Protein AF-A0A5A9Z0D2-F1 (afdb_monomer_lite)

pLDDT: mean 73.32, std 24.29, range [29.0, 98.31]

Sequence (361 aa):
MHLLLIFYPIYCVVGKPLAQAGTTSRRQSNRLCAHAPQPGYSHFLKRRSCAQATQTPRTSQPQCSNTSKPRAYAQRVQTRPVHRFNLIKRRCPHWSAYKGNQKGAGSVEFLVMAIPLIFLALGTFDVARWMAERQVLGLALQEAARAGVVSHANPKAMRIAFEHAARALFVAPDGTASQRRVRQFAQTLSNTARTPPWQIEILSPSAAAYRDFSHAKSPVPMGAWHSATPPSKINNYYLVEQNAHYHRIWGADGRGPESGMNIFEANTLSLRLRYAYAPLAPGVKPLLRTLAESSNPYSQQLFSHGYLPIRRDMAMMMHSHPGLWPLPANGSFIRPSGTEKPLKPDTRRHEPSLKRYTAQH

Radius of gyration: 36.17 Å; chains: 1; bounding box: 112×66×89 Å

Secondary structure (DSSP, 8-state):
-------------PPPPPPP------------------------------------------------PPPP------------------------------SSHHHHHHHHHHHHHHHHHHHHHHHHHHHHHHHHHHHHHHHHHHHHHHTTT-HHHHHHHHHHHHGGGG--SSHHHHHHHHHHHHHHHHHHHSS-SEEEEEEES-HHHHHHHB-TT---PPPTT-S---S-BB--SSHHHHHHHHHHHH-TT---TTT---HHHHTEEEEEEEEEE---STTHHHHHHHT---SSHHHHHHHHHTPEEEEEEEEEE-SS--B-PPPPTTSSEE--SS--PPPPP-GGG------S-----

Foldseek 3Di:
DDDDPDDDDDDDDDDDDDDDDDDDDDDDDDDDDDDDDDDDDYDDDDDDDDDDDDDDDDDDDDDDDDDDDDDDDDDDDDDDDDDDDDDPPDPDPPPPPPPDVPVCVVVVVCCVPVVVVVLVVLVVVLVVLVVVLLVLQQVLQVQLQVQCLAVLNDNVSSVVSSVVSSLVNQDDPDPVSSVVSVVVQQVVCCVQLVAGQKAKEFAAPAPQLQVQAWDQPDCPDDPPPDPDDFNTWGDLPPLVVLQVVLCVVPHDRSAGPRQRDHSFRNQKGKMKMWGWAARPRPPQQVVLLVVLDDPDPNSSSSSVRSTHIDIDIAIGGHPDTRGDDDDDPNNRYDYDPDRPDGPDHPPVPDPPPPPPDPDDD

Structure (mmCIF, N/CA/C/O backbone):
data_AF-A0A5A9Z0D2-F1
#
_entry.id   AF-A0A5A9Z0D2-F1
#
loop_
_atom_site.group_PDB
_atom_site.id
_atom_site.type_symbol
_atom_site.label_atom_id
_atom_site.label_alt_id
_atom_site.label_comp_id
_atom_site.label_asym_id
_atom_site.label_entity_id
_atom_site.label_seq_id
_atom_site.pdbx_PDB_ins_code
_atom_site.Cartn_x
_atom_site.Cartn_y
_atom_site.Cartn_z
_atom_site.occupancy
_atom_site.B_iso_or_equiv
_atom_site.auth_seq_id
_atom_site.auth_comp_id
_atom_site.auth_asym_id
_atom_site.auth_atom_id
_atom_site.pdbx_PDB_model_num
ATOM 1 N N . MET A 1 1 ? -30.260 -10.479 -2.210 1.00 34.31 1 MET A N 1
ATOM 2 C CA . MET A 1 1 ? -30.781 -9.191 -1.699 1.00 34.31 1 MET A CA 1
ATOM 3 C C . MET A 1 1 ? -29.694 -8.135 -1.842 1.00 34.31 1 MET A C 1
ATOM 5 O O . MET A 1 1 ? -28.709 -8.186 -1.120 1.00 34.31 1 MET A O 1
ATOM 9 N N . HIS A 1 2 ? -29.822 -7.242 -2.825 1.00 33.94 2 HIS A N 1
ATOM 10 C CA . HIS A 1 2 ? -28.895 -6.131 -3.045 1.00 33.94 2 HIS A CA 1
ATOM 11 C C . HIS A 1 2 ? -29.384 -4.900 -2.281 1.00 33.94 2 HIS A C 1
ATOM 13 O O . HIS A 1 2 ? -30.417 -4.339 -2.634 1.00 33.94 2 HIS A O 1
ATOM 19 N N . LEU A 1 3 ? -28.644 -4.476 -1.253 1.00 40.28 3 LEU A N 1
ATOM 20 C CA . LEU A 1 3 ? -28.828 -3.162 -0.642 1.00 40.28 3 LEU A CA 1
ATOM 21 C C . LEU A 1 3 ? -27.749 -2.222 -1.193 1.00 40.28 3 LEU A C 1
ATOM 23 O O . LEU A 1 3 ? -26.590 -2.252 -0.782 1.00 40.28 3 LEU A O 1
ATOM 27 N N . LEU A 1 4 ? -28.144 -1.425 -2.182 1.00 39.06 4 LEU A N 1
ATOM 28 C CA . LEU A 1 4 ? -27.369 -0.328 -2.754 1.00 39.06 4 LEU A CA 1
ATOM 29 C C . LEU A 1 4 ? -27.425 0.856 -1.775 1.00 39.06 4 LEU A C 1
ATOM 31 O O . LEU A 1 4 ? -28.373 1.636 -1.783 1.00 39.06 4 LEU A O 1
ATOM 35 N N . LEU A 1 5 ? -26.421 0.988 -0.904 1.00 40.22 5 LEU A N 1
ATOM 36 C CA . LEU A 1 5 ? -26.211 2.211 -0.125 1.00 40.22 5 LEU A CA 1
ATOM 37 C C . LEU A 1 5 ? -25.465 3.230 -0.992 1.00 40.22 5 LEU A C 1
ATOM 39 O O . LEU A 1 5 ? -24.238 3.228 -1.085 1.00 40.22 5 LEU A O 1
ATOM 43 N N . ILE A 1 6 ? -26.239 4.092 -1.648 1.00 41.03 6 ILE A N 1
ATOM 44 C CA . ILE A 1 6 ? -25.753 5.273 -2.360 1.00 41.03 6 ILE A CA 1
ATOM 45 C C . ILE A 1 6 ? -25.425 6.342 -1.309 1.00 41.03 6 ILE A C 1
ATOM 47 O O . ILE A 1 6 ? -26.314 7.013 -0.793 1.00 41.03 6 ILE A O 1
ATOM 51 N N . PHE A 1 7 ? -24.145 6.500 -0.977 1.00 45.09 7 PHE A N 1
ATOM 52 C CA . PHE A 1 7 ? -23.662 7.649 -0.210 1.00 45.09 7 PHE A CA 1
ATOM 53 C C . PHE A 1 7 ? -23.318 8.790 -1.172 1.00 45.09 7 PHE A C 1
ATOM 55 O O . PHE A 1 7 ? -22.319 8.733 -1.889 1.00 45.09 7 PHE A O 1
ATOM 62 N N . TYR A 1 8 ? -24.148 9.833 -1.179 1.00 35.31 8 TYR A N 1
ATOM 63 C CA . TYR A 1 8 ? -23.826 11.112 -1.810 1.00 35.31 8 TYR A CA 1
ATOM 64 C C . TYR A 1 8 ? -22.722 11.834 -1.012 1.00 35.31 8 TYR A C 1
ATOM 66 O O . TYR A 1 8 ? -22.816 11.913 0.215 1.00 35.31 8 TYR A O 1
ATOM 74 N N . PRO A 1 9 ? -21.686 12.393 -1.662 1.00 49.88 9 PRO A N 1
ATOM 75 C CA . PRO A 1 9 ? -20.708 13.231 -0.983 1.00 49.88 9 PRO A CA 1
ATOM 76 C C . PRO A 1 9 ? -21.304 14.613 -0.680 1.00 49.88 9 PRO A C 1
ATOM 78 O O . PRO A 1 9 ? -21.721 15.343 -1.577 1.00 49.88 9 PRO A O 1
ATOM 81 N N . ILE A 1 10 ? -21.307 14.984 0.600 1.00 44.22 10 ILE A N 1
ATOM 82 C CA . ILE A 1 10 ? -21.569 16.351 1.056 1.00 44.22 10 ILE A CA 1
ATOM 83 C C . ILE A 1 10 ? -20.320 17.184 0.735 1.00 44.22 10 ILE A C 1
ATOM 85 O O . ILE A 1 10 ? -19.247 16.951 1.293 1.00 44.22 10 ILE A O 1
ATOM 89 N N . TYR A 1 11 ? -20.447 18.139 -0.187 1.00 41.09 11 TYR A N 1
ATOM 90 C CA . TYR A 1 11 ? -19.400 19.113 -0.488 1.00 41.09 11 TYR A CA 1
ATOM 91 C C . TYR A 1 11 ? -19.372 20.201 0.595 1.00 41.09 11 TYR A C 1
ATOM 93 O O . TYR A 1 11 ? -20.327 20.961 0.744 1.00 41.09 11 TYR A O 1
ATOM 101 N N . CYS A 1 12 ? -18.258 20.314 1.323 1.00 32.00 12 CYS A N 1
ATOM 102 C CA . CYS A 1 12 ? -17.936 21.516 2.092 1.00 32.00 12 CYS A CA 1
ATOM 103 C C . CYS A 1 12 ? -17.496 22.626 1.129 1.00 32.00 12 CYS A C 1
ATOM 105 O O . CYS A 1 12 ? -16.432 22.543 0.514 1.00 32.00 12 CYS A O 1
ATOM 107 N N . VAL A 1 13 ? -18.308 23.676 1.022 1.00 33.69 13 VAL A N 1
ATOM 108 C CA . VAL A 1 13 ? -17.957 24.935 0.357 1.00 33.69 13 VAL A CA 1
ATOM 109 C C . VAL A 1 13 ? -17.015 25.710 1.282 1.00 33.69 13 VAL A C 1
ATOM 111 O O . VAL A 1 13 ? -17.442 26.274 2.286 1.00 33.69 13 VAL A O 1
ATOM 114 N N . VAL A 1 14 ? -15.719 25.707 0.968 1.00 43.41 14 VAL A N 1
ATOM 115 C CA . VAL A 1 14 ? -14.717 26.544 1.646 1.00 43.41 14 VAL A CA 1
ATOM 116 C C . VAL A 1 14 ? -14.711 27.928 0.996 1.00 43.41 14 VAL A C 1
ATOM 118 O O . VAL A 1 14 ? -14.650 28.057 -0.226 1.00 43.41 14 VAL A O 1
ATOM 121 N N . GLY A 1 15 ? -14.831 28.953 1.841 1.00 32.56 15 GLY A N 1
ATOM 122 C CA . GLY A 1 15 ? -14.965 30.358 1.474 1.00 32.56 15 GLY A CA 1
ATOM 123 C C . GLY A 1 15 ? -13.781 30.943 0.698 1.00 32.56 15 GLY A C 1
ATOM 124 O O . GLY A 1 15 ? -12.638 30.503 0.803 1.00 32.56 15 GLY A O 1
ATOM 125 N N . LYS A 1 16 ? -14.112 31.972 -0.087 1.00 40.56 16 LYS A N 1
ATOM 126 C CA . LYS A 1 16 ? -13.223 32.793 -0.920 1.00 40.56 16 LYS A CA 1
ATOM 127 C C . LYS A 1 16 ? -12.096 33.456 -0.103 1.00 40.56 16 LYS A C 1
ATOM 129 O O . LYS A 1 16 ? -12.371 33.931 0.998 1.00 40.56 16 LYS A O 1
ATOM 134 N N . PRO A 1 17 ? -10.879 33.608 -0.656 1.00 39.91 17 PRO A N 1
ATOM 135 C CA . PRO A 1 17 ? -9.867 34.491 -0.089 1.00 39.91 17 PRO A CA 1
ATOM 136 C C . PRO A 1 17 ? -10.121 35.956 -0.483 1.00 39.91 17 PRO A C 1
ATOM 138 O O . PRO A 1 17 ? -10.472 36.264 -1.624 1.00 39.91 17 PRO A O 1
ATOM 141 N N . LEU A 1 18 ? -9.935 36.853 0.487 1.00 36.41 18 LEU A N 1
ATOM 142 C CA . LEU A 1 18 ? -9.905 38.304 0.309 1.00 36.41 18 LEU A CA 1
ATOM 143 C C . LEU A 1 18 ? -8.603 38.739 -0.376 1.00 36.41 18 LEU A C 1
ATOM 145 O O . LEU A 1 18 ? -7.527 38.198 -0.121 1.00 36.41 18 LEU A O 1
ATOM 149 N N . ALA A 1 19 ? -8.752 39.724 -1.256 1.00 33.09 19 ALA A N 1
ATOM 150 C CA . ALA A 1 19 ? -7.727 40.311 -2.101 1.00 33.09 19 ALA A CA 1
ATOM 151 C C . ALA A 1 19 ? -6.621 41.040 -1.315 1.00 33.09 19 ALA A C 1
ATOM 153 O O . ALA A 1 19 ? -6.876 41.693 -0.305 1.00 33.09 19 ALA A O 1
ATOM 154 N N . GLN A 1 20 ? -5.399 40.966 -1.847 1.00 35.28 20 GLN A N 1
ATOM 155 C CA . GLN A 1 20 ? -4.270 41.831 -1.508 1.00 35.28 20 GLN A CA 1
ATOM 156 C C . GLN A 1 20 ? -4.290 43.103 -2.373 1.00 35.28 20 GLN A C 1
ATOM 158 O O . GLN A 1 20 ? -4.437 43.023 -3.590 1.00 35.28 20 GLN A O 1
ATOM 163 N N . ALA A 1 21 ? -4.033 44.250 -1.746 1.00 33.31 21 ALA A N 1
ATOM 164 C CA . ALA A 1 21 ? -3.433 45.451 -2.336 1.00 33.31 21 ALA A CA 1
ATOM 165 C C . ALA A 1 21 ? -2.416 45.951 -1.287 1.00 33.31 21 ALA A C 1
ATOM 167 O O . ALA A 1 21 ? -2.763 46.020 -0.112 1.00 33.31 21 ALA A O 1
ATOM 168 N N . GLY A 1 22 ? -1.109 45.990 -1.581 1.00 32.47 22 GLY A N 1
ATOM 169 C CA . GLY A 1 22 ? -0.391 47.179 -2.076 1.00 32.47 22 GLY A CA 1
ATOM 170 C C . GLY A 1 22 ? -0.190 48.183 -0.928 1.00 32.47 22 GLY A C 1
ATOM 171 O O . GLY A 1 22 ? -1.149 48.533 -0.267 1.00 32.47 22 GLY A O 1
ATOM 172 N N . THR A 1 23 ? 0.970 48.708 -0.549 1.00 35.00 23 THR A N 1
ATOM 173 C CA . THR A 1 23 ? 2.301 48.912 -1.137 1.00 35.00 23 THR A CA 1
ATOM 174 C C . THR A 1 23 ? 3.171 49.483 -0.003 1.00 35.00 23 THR A C 1
ATOM 176 O O . THR A 1 23 ? 2.635 50.244 0.798 1.00 35.00 23 THR A O 1
ATOM 179 N N . THR A 1 24 ? 4.485 49.232 0.055 1.00 36.00 24 THR A N 1
ATOM 180 C CA . THR A 1 24 ? 5.482 50.278 0.399 1.00 36.00 24 THR A CA 1
ATOM 181 C C . THR A 1 24 ? 6.927 49.805 0.211 1.00 36.00 24 THR A C 1
ATOM 183 O O . THR A 1 24 ? 7.419 48.881 0.846 1.00 36.00 24 THR A O 1
ATOM 186 N N . SER A 1 25 ? 7.577 50.515 -0.707 1.00 33.97 25 SER A N 1
ATOM 187 C CA . SER A 1 25 ? 9.003 50.799 -0.876 1.00 33.97 25 SER A CA 1
ATOM 188 C C . SER A 1 25 ? 9.908 50.654 0.361 1.00 33.97 25 SER A C 1
ATOM 190 O O . SER A 1 25 ? 9.689 51.331 1.365 1.00 33.97 25 SER A O 1
ATOM 192 N N . ARG A 1 26 ? 11.044 49.947 0.210 1.00 32.84 26 ARG A N 1
ATOM 193 C CA . ARG A 1 26 ? 12.348 50.505 0.615 1.00 32.84 26 ARG A CA 1
ATOM 194 C C . ARG A 1 26 ? 13.548 49.865 -0.099 1.00 32.84 26 ARG A C 1
ATOM 196 O O . ARG A 1 26 ? 13.639 48.659 -0.276 1.00 32.84 26 ARG A O 1
ATOM 203 N N . ARG A 1 27 ? 14.435 50.776 -0.500 1.00 32.50 27 ARG A N 1
ATOM 204 C CA . ARG A 1 27 ? 15.747 50.690 -1.160 1.00 32.50 27 ARG A CA 1
ATOM 205 C C . ARG A 1 27 ? 16.807 49.828 -0.447 1.00 32.50 27 ARG A C 1
ATOM 207 O O . ARG A 1 27 ? 16.764 49.696 0.768 1.00 32.50 27 ARG A O 1
ATOM 214 N N . GLN A 1 28 ? 17.856 49.536 -1.239 1.00 33.19 28 GLN A N 1
ATOM 215 C CA . GLN A 1 28 ? 19.270 49.257 -0.892 1.00 33.19 28 GLN A CA 1
ATOM 216 C C . GLN A 1 28 ? 19.581 47.815 -0.440 1.00 33.19 28 GLN A C 1
ATOM 218 O O . GLN A 1 28 ? 18.861 47.246 0.356 1.00 33.19 28 GLN A O 1
ATOM 223 N N . SER A 1 29 ? 20.657 47.148 -0.869 1.00 34.53 29 SER A N 1
ATOM 224 C CA . SER A 1 29 ? 21.801 47.530 -1.701 1.00 34.53 29 SER A CA 1
ATOM 225 C C . SER A 1 29 ? 22.451 46.275 -2.305 1.00 34.53 29 SER A C 1
ATOM 227 O O . SER A 1 29 ? 22.376 45.193 -1.726 1.00 34.53 29 SER A O 1
ATOM 229 N N . ASN A 1 30 ? 23.116 46.459 -3.446 1.00 34.22 30 ASN A N 1
ATOM 230 C CA . ASN A 1 30 ? 24.096 45.550 -4.039 1.00 34.22 30 ASN A CA 1
ATOM 231 C C . ASN A 1 30 ? 25.183 45.127 -3.040 1.00 34.22 30 ASN A C 1
ATOM 233 O O . ASN A 1 30 ? 25.793 45.995 -2.419 1.00 34.22 30 ASN A O 1
ATOM 237 N N . ARG A 1 31 ? 25.544 43.838 -3.032 1.00 33.25 31 ARG A N 1
ATOM 238 C CA . ARG A 1 31 ? 26.947 43.398 -2.944 1.00 33.25 31 ARG A CA 1
ATOM 239 C C . ARG A 1 31 ? 27.105 41.980 -3.493 1.00 33.25 31 ARG A C 1
ATOM 241 O O . ARG A 1 31 ? 26.643 41.006 -2.910 1.00 33.25 31 ARG A O 1
ATOM 248 N N . LEU A 1 32 ? 27.772 41.922 -4.642 1.00 35.25 32 LEU A N 1
ATOM 249 C CA . LEU A 1 32 ? 28.497 40.769 -5.162 1.00 35.25 32 LEU A CA 1
ATOM 250 C C . LEU A 1 32 ? 29.620 40.396 -4.186 1.00 35.25 32 LEU A C 1
ATOM 252 O O . LEU A 1 32 ? 30.321 41.296 -3.734 1.00 35.25 32 LEU A O 1
ATOM 256 N N . CYS A 1 33 ? 29.815 39.103 -3.928 1.00 30.73 33 CYS A N 1
ATOM 257 C CA . CYS A 1 33 ? 31.125 38.495 -3.676 1.00 30.73 33 CYS A CA 1
ATOM 258 C C . CYS A 1 33 ? 31.049 36.981 -3.918 1.00 30.73 33 CYS A C 1
ATOM 260 O O . CYS A 1 33 ? 30.042 36.334 -3.638 1.00 30.73 33 CYS A O 1
ATOM 262 N N . ALA A 1 34 ? 32.126 36.462 -4.496 1.00 31.30 34 ALA A N 1
ATOM 263 C CA . ALA A 1 34 ? 32.265 35.148 -5.099 1.00 31.30 34 ALA A CA 1
ATOM 264 C C . ALA A 1 34 ? 32.822 34.064 -4.147 1.00 31.30 34 ALA A C 1
ATOM 266 O O . ALA A 1 34 ? 33.427 34.366 -3.126 1.00 31.30 34 ALA A O 1
ATOM 267 N N . HIS A 1 35 ? 32.615 32.813 -4.573 1.00 32.41 35 HIS A N 1
ATOM 268 C CA . HIS A 1 35 ? 33.421 31.584 -4.443 1.00 32.41 35 HIS A CA 1
ATOM 269 C C . HIS A 1 35 ? 34.156 31.150 -3.141 1.00 32.41 35 HIS A C 1
ATOM 271 O O . HIS A 1 35 ? 35.207 31.679 -2.805 1.00 32.41 35 HIS A O 1
ATOM 277 N N . ALA A 1 36 ? 33.697 29.972 -2.653 1.00 31.97 36 ALA A N 1
ATOM 278 C CA . ALA A 1 36 ? 34.437 28.735 -2.271 1.00 31.97 36 ALA A CA 1
ATOM 279 C C . ALA A 1 36 ? 35.220 28.665 -0.926 1.00 31.97 36 ALA A C 1
ATOM 281 O O . ALA A 1 36 ? 35.597 29.706 -0.404 1.00 31.97 36 ALA A O 1
ATOM 282 N N . PRO A 1 37 ? 35.593 27.465 -0.393 1.00 47.81 37 PRO A N 1
ATOM 283 C CA . PRO A 1 37 ? 35.050 26.094 -0.500 1.00 47.81 37 PRO A CA 1
ATOM 284 C C . PRO A 1 37 ? 34.816 25.396 0.885 1.00 47.81 37 PRO A C 1
ATOM 286 O O . PRO A 1 37 ? 34.841 26.014 1.942 1.00 47.81 37 PRO A O 1
ATOM 289 N N . GLN A 1 38 ? 34.533 24.086 0.834 1.00 34.34 38 GLN A N 1
ATOM 290 C CA . GLN A 1 38 ? 34.137 23.125 1.884 1.00 34.34 38 GLN A CA 1
ATOM 291 C C . GLN A 1 38 ? 35.285 22.594 2.812 1.00 34.34 38 GLN A C 1
ATOM 293 O O . GLN A 1 38 ? 36.427 23.005 2.630 1.00 34.34 38 GLN A O 1
ATOM 298 N N . PRO A 1 39 ? 35.003 21.730 3.832 1.00 51.06 39 PRO A N 1
ATOM 299 C CA . PRO A 1 39 ? 35.537 21.837 5.202 1.00 51.06 39 PRO A CA 1
ATOM 300 C C . PRO A 1 39 ? 36.652 20.840 5.592 1.00 51.06 39 PRO A C 1
ATOM 302 O O . PRO A 1 39 ? 36.841 19.808 4.954 1.00 51.06 39 PRO A O 1
ATOM 305 N N . GLY A 1 40 ? 37.309 21.104 6.733 1.00 29.00 40 GLY A N 1
ATOM 306 C CA . GLY A 1 40 ? 38.293 20.221 7.371 1.00 29.00 40 GLY A CA 1
ATOM 307 C C . GLY A 1 40 ? 38.129 20.101 8.897 1.00 29.00 40 GLY A C 1
ATOM 308 O O . GLY A 1 40 ? 38.258 21.076 9.623 1.00 29.00 40 GLY A O 1
ATOM 309 N N . 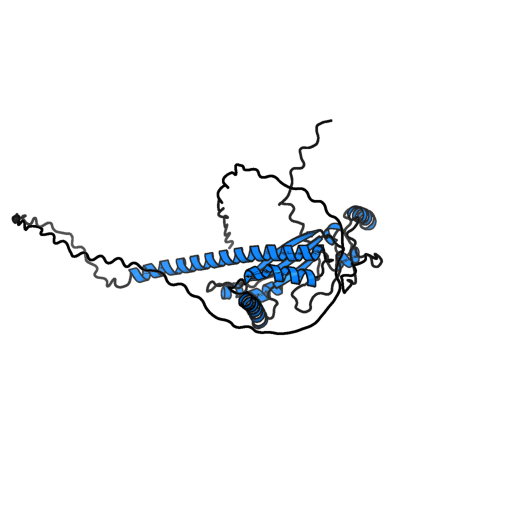TYR A 1 41 ? 37.815 18.878 9.333 1.00 33.53 41 TYR A N 1
ATOM 310 C CA . TYR A 1 41 ? 38.323 18.124 10.492 1.00 33.53 41 TYR A CA 1
ATOM 311 C C . TYR A 1 41 ? 38.583 18.765 11.887 1.00 33.53 41 TYR A C 1
ATOM 313 O O . TYR A 1 41 ? 39.547 19.478 12.125 1.00 33.53 41 TYR A O 1
ATOM 321 N N . SER A 1 42 ? 37.793 18.247 12.845 1.00 33.38 42 SER A N 1
ATOM 322 C CA . SER A 1 42 ? 38.185 17.562 14.101 1.00 33.38 42 SER A CA 1
ATOM 323 C C . SER A 1 42 ? 38.684 18.298 15.367 1.00 33.38 42 SER A C 1
ATOM 325 O O . SER A 1 42 ? 39.799 18.790 15.436 1.00 33.38 42 SER A O 1
ATOM 327 N N . HIS A 1 43 ? 37.904 18.040 16.433 1.00 31.83 43 HIS A N 1
ATOM 328 C CA . HIS A 1 43 ? 38.291 17.506 17.755 1.00 31.83 43 HIS A CA 1
ATOM 329 C C . HIS A 1 43 ? 38.670 18.429 18.944 1.00 31.83 43 HIS A C 1
ATOM 331 O O . HIS A 1 43 ? 39.554 19.268 18.877 1.00 31.83 43 HIS A O 1
ATOM 337 N N . PHE A 1 44 ? 38.056 18.059 20.086 1.00 31.45 44 PHE A N 1
ATOM 338 C CA . PHE A 1 44 ? 38.506 18.110 21.496 1.00 31.45 44 PHE A CA 1
ATOM 339 C C . PHE A 1 44 ? 37.916 19.137 22.500 1.00 31.45 44 PHE A C 1
ATOM 341 O O . PHE A 1 44 ? 38.276 20.303 22.544 1.00 31.45 44 PHE A O 1
ATOM 348 N N . LEU A 1 45 ? 37.052 18.576 23.371 1.00 35.34 45 LEU A N 1
ATOM 349 C CA . LEU A 1 45 ? 36.897 18.715 24.837 1.00 35.34 45 LEU A CA 1
ATOM 350 C C . LEU A 1 45 ? 37.011 20.103 25.510 1.00 35.34 45 LEU A C 1
ATOM 352 O O . LEU A 1 45 ? 38.075 20.699 25.539 1.00 35.34 45 LEU A O 1
ATOM 356 N N . LYS A 1 46 ? 36.028 20.464 26.354 1.00 31.95 46 LYS A N 1
ATOM 357 C CA . LYS A 1 46 ? 35.922 20.105 27.797 1.00 31.95 46 LYS A CA 1
ATOM 358 C C . LYS A 1 46 ? 35.097 21.162 28.562 1.00 31.95 46 LYS A C 1
ATOM 360 O O . LYS A 1 46 ? 35.356 22.351 28.479 1.00 31.95 46 LYS A O 1
ATOM 365 N N . ARG A 1 47 ? 34.131 20.660 29.341 1.00 34.56 47 ARG A N 1
ATOM 366 C CA . ARG A 1 47 ? 33.493 21.190 30.570 1.00 34.56 47 ARG A CA 1
ATOM 367 C C . ARG A 1 47 ? 33.860 22.612 31.044 1.00 34.56 47 ARG A C 1
ATOM 369 O O . ARG A 1 47 ? 35.019 22.851 31.360 1.00 34.56 47 ARG A O 1
ATOM 376 N N . ARG A 1 48 ? 32.832 23.393 31.416 1.00 34.59 48 ARG A N 1
ATOM 377 C CA . ARG A 1 48 ? 32.687 23.991 32.765 1.00 34.59 48 ARG A CA 1
ATOM 378 C C . ARG A 1 48 ? 31.265 24.512 33.013 1.00 34.59 48 ARG A C 1
ATOM 380 O O . ARG A 1 48 ? 30.697 25.211 32.184 1.00 34.59 48 ARG A O 1
ATOM 387 N N . SER A 1 49 ? 30.725 24.137 34.172 1.00 33.88 49 SER A N 1
ATOM 388 C CA . SER A 1 49 ? 29.571 24.752 34.827 1.00 33.88 49 SER A CA 1
ATOM 389 C C . SER A 1 49 ? 29.872 26.199 35.213 1.00 33.88 49 SER A C 1
ATOM 391 O O . SER A 1 49 ? 30.966 26.461 35.703 1.00 33.88 49 SER A O 1
ATOM 393 N N . CYS A 1 50 ? 28.867 27.069 35.133 1.00 32.09 50 CYS A N 1
ATOM 394 C CA . CYS A 1 50 ? 28.702 28.208 36.034 1.00 32.09 50 CYS A CA 1
ATOM 395 C C . CYS A 1 50 ? 27.209 28.363 36.337 1.00 32.09 50 CYS A C 1
ATOM 397 O O . CYS A 1 50 ? 26.399 28.600 35.445 1.00 32.09 50 CYS A O 1
ATOM 399 N N . ALA A 1 51 ? 26.868 28.190 37.609 1.00 34.03 51 ALA A N 1
ATOM 400 C CA . ALA A 1 51 ? 25.672 28.754 38.203 1.00 34.03 51 ALA A CA 1
ATOM 401 C C . ALA A 1 51 ? 25.920 30.245 38.457 1.00 34.03 51 ALA A C 1
ATOM 403 O O . ALA A 1 51 ? 27.017 30.593 38.888 1.00 34.03 51 ALA A O 1
ATOM 404 N N . GLN A 1 52 ? 24.910 31.094 38.277 1.00 35.28 52 GLN A N 1
ATOM 405 C CA . GLN A 1 52 ? 24.724 32.266 39.130 1.00 35.28 52 GLN A CA 1
ATOM 406 C C . GLN A 1 52 ? 23.310 32.830 39.010 1.00 35.28 52 GLN A C 1
ATOM 408 O O . GLN A 1 52 ? 22.627 32.685 38.000 1.00 35.28 52 GLN A O 1
ATOM 413 N N . ALA A 1 53 ? 22.883 33.377 40.138 1.00 32.00 53 ALA A N 1
ATOM 414 C CA . ALA A 1 53 ? 21.527 33.707 40.512 1.00 32.00 53 ALA A CA 1
ATOM 415 C C . ALA A 1 53 ? 21.093 35.114 40.068 1.00 32.00 53 ALA A C 1
ATOM 417 O O . ALA A 1 53 ? 21.906 35.946 39.670 1.00 32.00 53 ALA A O 1
ATOM 418 N N . THR A 1 54 ? 19.817 35.384 40.370 1.00 33.62 54 THR A N 1
ATOM 419 C CA . THR A 1 54 ? 19.214 36.685 40.730 1.00 33.62 54 THR A CA 1
ATOM 420 C C . THR A 1 54 ? 19.007 37.719 39.621 1.00 33.62 54 THR A C 1
ATOM 422 O O . THR A 1 54 ? 19.950 38.344 39.166 1.00 33.62 54 THR A O 1
ATOM 425 N N . GLN A 1 55 ? 17.738 38.031 39.326 1.00 36.41 55 GLN A N 1
ATOM 426 C CA . GLN A 1 55 ? 17.086 39.258 39.822 1.00 36.41 55 GLN A CA 1
ATOM 427 C C . GLN A 1 55 ? 15.594 39.309 39.440 1.00 36.41 55 GLN A C 1
ATOM 429 O O . GLN A 1 55 ? 15.191 39.021 38.317 1.00 36.41 55 GLN A O 1
ATOM 434 N N . THR A 1 56 ? 14.782 39.660 40.433 1.00 38.84 56 THR A N 1
ATOM 435 C CA . THR A 1 56 ? 13.366 40.046 40.373 1.00 38.84 56 THR A CA 1
ATOM 436 C C . THR A 1 56 ? 13.185 41.439 39.757 1.00 38.84 56 THR A C 1
ATOM 438 O O . THR A 1 56 ? 14.114 42.244 39.767 1.00 38.84 56 THR A O 1
ATOM 441 N N . PRO A 1 57 ? 11.954 41.780 39.335 1.00 47.72 57 PRO A N 1
ATOM 442 C CA . PRO A 1 57 ? 11.340 42.958 39.949 1.00 47.72 57 PRO A CA 1
ATOM 443 C C . PRO A 1 57 ? 9.862 42.781 40.345 1.00 47.72 57 PRO A C 1
ATOM 445 O O . PRO A 1 57 ? 9.057 42.156 39.659 1.00 47.72 57 PRO A O 1
ATOM 448 N N . ARG A 1 58 ? 9.544 43.392 41.495 1.00 33.44 58 ARG A N 1
ATOM 449 C CA . ARG A 1 58 ? 8.215 43.750 42.017 1.00 33.44 58 ARG A CA 1
ATOM 450 C C . ARG A 1 58 ? 7.648 44.946 41.254 1.00 33.44 58 ARG A C 1
ATOM 452 O O . ARG A 1 58 ? 8.406 45.874 40.995 1.00 33.44 58 ARG A O 1
ATOM 459 N N . THR A 1 59 ? 6.328 44.977 41.064 1.00 34.59 59 THR A N 1
ATOM 460 C CA . THR A 1 59 ? 5.378 46.127 41.103 1.00 34.59 59 THR A CA 1
ATOM 461 C C . THR A 1 59 ? 4.096 45.648 40.408 1.00 34.59 59 THR A C 1
ATOM 463 O O . THR A 1 59 ? 4.180 44.904 39.445 1.00 34.59 59 THR A O 1
ATOM 466 N N . SER A 1 60 ? 2.859 45.933 40.791 1.00 37.59 60 SER A N 1
ATOM 467 C CA . SER A 1 60 ? 2.206 46.626 41.903 1.00 37.59 60 SER A CA 1
ATOM 468 C C . SER A 1 60 ? 0.707 46.347 41.697 1.00 37.59 60 SER A C 1
ATOM 470 O O . SER A 1 60 ? 0.243 46.286 40.559 1.00 37.59 60 SER A O 1
ATOM 472 N N . GLN A 1 61 ? -0.042 46.148 42.782 1.00 38.62 61 GLN A N 1
ATOM 473 C CA . GLN A 1 61 ? -1.510 46.054 42.785 1.00 38.62 61 GLN A CA 1
ATOM 474 C C . GLN A 1 61 ? -2.162 47.342 42.222 1.00 38.62 61 GLN A C 1
ATOM 476 O O . GLN A 1 61 ? -1.498 48.378 42.152 1.00 38.62 61 GLN A O 1
ATOM 481 N N . PRO A 1 62 ? -3.466 47.315 41.884 1.00 47.84 62 PRO A N 1
ATOM 482 C CA . PRO A 1 62 ? -4.442 47.694 42.908 1.00 47.84 62 PRO A CA 1
ATOM 483 C C . PRO A 1 62 ? -5.678 46.788 42.994 1.00 47.84 62 PRO A C 1
ATOM 485 O O . PRO A 1 62 ? -6.166 46.216 42.021 1.00 47.84 62 PRO A O 1
ATOM 488 N N . GLN A 1 63 ? -6.178 46.707 44.224 1.00 37.91 63 GLN A N 1
ATOM 489 C CA . GLN A 1 63 ? -7.473 46.173 44.621 1.00 37.91 63 GLN A CA 1
ATOM 490 C C . GLN A 1 63 ? -8.611 47.071 44.110 1.00 37.91 63 GLN A C 1
ATOM 492 O O . GLN A 1 63 ? -8.539 48.292 44.228 1.00 37.91 63 GLN A O 1
ATOM 497 N N . CYS A 1 64 ? -9.711 46.463 43.664 1.00 34.19 64 CYS A N 1
ATOM 498 C CA . CYS A 1 64 ? -11.018 47.115 43.637 1.00 34.19 64 CYS A CA 1
ATOM 499 C C . CYS A 1 64 ? -12.002 46.303 44.480 1.00 34.19 64 CYS A C 1
ATOM 501 O O . CYS A 1 64 ? -12.478 45.242 44.083 1.00 34.19 64 CYS A O 1
ATOM 503 N N . SER A 1 65 ? -12.291 46.829 45.666 1.00 42.72 65 SER A N 1
ATOM 504 C CA . SER A 1 65 ? -13.484 46.544 46.452 1.00 42.72 65 SER A CA 1
ATOM 505 C C . SER A 1 65 ? -14.697 47.209 45.802 1.00 42.72 65 SER A C 1
ATOM 507 O O . SER A 1 65 ? -14.630 48.398 45.494 1.00 42.72 65 SER A O 1
ATOM 509 N N . ASN A 1 66 ? -15.829 46.511 45.680 1.00 41.66 66 ASN A N 1
ATOM 510 C CA . ASN A 1 66 ? -17.110 47.208 45.731 1.00 41.66 66 ASN A CA 1
ATOM 511 C C . ASN A 1 66 ? -18.237 46.336 46.291 1.00 41.66 66 ASN A C 1
ATOM 513 O O . ASN A 1 66 ? -18.692 45.359 45.703 1.00 41.66 66 ASN A O 1
ATOM 517 N N . THR A 1 67 ? -18.664 46.755 47.472 1.00 44.00 67 THR A N 1
ATOM 518 C CA . THR A 1 67 ? -19.895 46.421 48.174 1.00 44.00 67 THR A CA 1
ATOM 519 C C . THR A 1 67 ? -21.101 47.042 47.471 1.00 44.00 67 THR A C 1
ATOM 521 O O . THR A 1 67 ? -21.095 48.240 47.201 1.00 44.00 67 THR A O 1
ATOM 524 N N . SER A 1 68 ? -22.191 46.296 47.284 1.00 49.56 68 SER A N 1
ATOM 525 C CA . SER A 1 68 ? -23.524 46.906 47.202 1.00 49.56 68 SER A CA 1
ATOM 526 C C . SER A 1 68 ? -24.586 45.997 47.827 1.00 49.56 68 SER A C 1
ATOM 528 O O . SER A 1 68 ? -24.639 44.792 47.597 1.00 49.56 68 SER A O 1
ATOM 530 N N . LYS A 1 69 ? -25.363 46.614 48.720 1.00 44.38 69 LYS A N 1
ATOM 531 C CA . LYS A 1 69 ? -26.451 46.065 49.538 1.00 44.38 69 LYS A CA 1
ATOM 532 C C . LYS A 1 69 ? -27.798 46.127 48.783 1.00 44.38 69 LYS A C 1
ATOM 534 O O . LYS A 1 69 ? -27.888 46.805 47.760 1.00 44.38 69 LYS A O 1
ATOM 539 N N . PRO A 1 70 ? -28.845 45.440 49.281 1.00 49.22 70 PRO A N 1
ATOM 540 C CA . PRO A 1 70 ? -30.059 45.126 48.527 1.00 49.22 70 PRO A CA 1
ATOM 541 C C . PRO A 1 70 ? -31.069 46.283 48.470 1.00 49.22 70 PRO A C 1
ATOM 543 O O . PRO A 1 70 ? -31.226 47.039 49.428 1.00 49.22 70 PRO A O 1
ATOM 546 N N . ARG A 1 71 ? -31.810 46.376 47.357 1.00 48.91 71 ARG A N 1
ATOM 547 C CA . ARG A 1 71 ? -32.993 47.239 47.213 1.00 48.91 71 ARG A CA 1
ATOM 548 C C . ARG A 1 71 ? -34.261 46.461 47.562 1.00 48.91 71 ARG A C 1
ATOM 550 O O . ARG A 1 71 ? -34.623 45.510 46.877 1.00 48.91 71 ARG A O 1
ATOM 557 N N . ALA A 1 72 ? -34.933 46.922 48.611 1.00 40.41 72 ALA A N 1
ATOM 558 C CA . ALA A 1 72 ? -36.305 46.581 48.943 1.00 40.41 72 ALA A CA 1
ATOM 559 C C . ALA A 1 72 ? -37.270 47.196 47.916 1.00 40.41 72 ALA A C 1
ATOM 561 O O . ALA A 1 72 ? -37.193 48.392 47.635 1.00 40.41 72 ALA A O 1
ATOM 562 N N . TYR A 1 73 ? -38.201 46.394 47.400 1.00 49.88 73 TYR A N 1
ATOM 563 C CA . TYR A 1 73 ? -39.414 46.885 46.753 1.00 49.88 73 TYR A CA 1
ATOM 564 C C . TYR A 1 73 ? -40.616 46.444 47.582 1.00 49.88 73 TYR A C 1
ATOM 566 O O . TYR A 1 73 ? -40.950 45.264 47.660 1.00 49.88 73 TYR A O 1
ATOM 574 N N . ALA A 1 74 ? -41.248 47.427 48.216 1.00 42.31 74 ALA A N 1
ATOM 575 C CA . ALA A 1 74 ? -42.566 47.310 48.804 1.00 42.31 74 ALA A CA 1
ATOM 576 C C . ALA A 1 74 ? -43.606 47.389 47.678 1.00 42.31 74 ALA A C 1
ATOM 578 O O . ALA A 1 74 ? -43.720 48.425 47.019 1.00 42.31 74 ALA A O 1
ATOM 579 N N . GLN A 1 75 ? -44.384 46.325 47.468 1.00 52.62 75 GLN A N 1
ATOM 580 C CA . GLN A 1 75 ? -45.600 46.396 46.661 1.00 52.62 75 GLN A CA 1
ATOM 581 C C . GLN A 1 75 ? -46.837 46.041 47.487 1.00 52.62 75 GLN A C 1
ATOM 583 O O . GLN A 1 75 ? -47.064 44.929 47.948 1.00 52.62 75 GLN A O 1
ATOM 588 N N . ARG A 1 76 ? -47.573 47.129 47.672 1.00 46.62 76 ARG A N 1
ATOM 589 C CA . ARG A 1 76 ? -48.904 47.386 48.196 1.00 46.62 76 ARG A CA 1
ATOM 590 C C . ARG A 1 76 ? -49.939 46.288 47.910 1.00 46.62 76 ARG A C 1
ATOM 592 O O . ARG A 1 76 ? -50.166 45.891 46.773 1.00 46.62 76 ARG A O 1
ATOM 599 N N . VAL A 1 77 ? -50.627 45.917 48.986 1.00 46.88 77 VAL A N 1
ATOM 600 C CA . VAL A 1 77 ? -51.905 45.203 49.041 1.00 46.88 77 VAL A CA 1
ATOM 601 C C . VAL A 1 77 ? -52.964 45.923 48.196 1.00 46.88 77 VAL A C 1
ATOM 603 O O . VAL A 1 77 ? -53.186 47.121 48.370 1.00 46.88 77 VAL A O 1
ATOM 606 N N . GLN A 1 78 ? -53.665 45.179 47.339 1.00 56.34 78 GLN A N 1
ATOM 607 C CA . GLN A 1 78 ? -54.984 45.553 46.828 1.00 56.34 78 GLN A CA 1
ATOM 608 C C . GLN A 1 78 ? -55.893 44.324 46.871 1.00 56.34 78 GLN A C 1
ATOM 610 O O . GLN A 1 78 ? -55.831 43.429 46.032 1.00 56.34 78 GLN A O 1
ATOM 615 N N . THR A 1 79 ? -56.729 44.288 47.901 1.00 50.12 79 THR A N 1
ATOM 616 C CA . THR A 1 79 ? -57.878 43.399 48.026 1.00 50.12 79 THR A CA 1
ATOM 617 C C . THR A 1 79 ? -58.961 43.856 47.046 1.00 50.12 79 THR A C 1
ATOM 619 O O . THR A 1 79 ? -59.339 45.028 47.018 1.00 50.12 79 THR A O 1
ATOM 622 N N . ARG A 1 80 ? -59.466 42.936 46.218 1.00 45.62 80 ARG A N 1
ATOM 623 C CA . ARG A 1 80 ? -60.665 43.147 45.396 1.00 45.62 80 ARG A CA 1
ATOM 624 C C . ARG A 1 80 ? -61.677 42.016 45.609 1.00 45.62 80 ARG A C 1
ATOM 626 O O . ARG A 1 80 ? -61.275 40.898 45.926 1.00 45.62 80 ARG A O 1
ATOM 633 N N . PRO A 1 81 ? -62.978 42.336 45.506 1.00 54.19 81 PRO A N 1
ATOM 634 C CA . PRO A 1 81 ? -64.056 41.586 46.134 1.00 54.19 81 PRO A CA 1
ATOM 635 C C . PRO A 1 81 ? -64.450 40.313 45.382 1.00 54.19 81 PRO A C 1
ATOM 637 O O . PRO A 1 81 ? -64.318 40.185 44.166 1.00 54.19 81 PRO A O 1
ATOM 640 N N . VAL A 1 82 ? -64.985 39.387 46.171 1.00 49.44 82 VAL A N 1
ATOM 641 C CA . VAL A 1 82 ? -65.512 38.082 45.785 1.00 49.44 82 VAL A CA 1
ATOM 642 C C . VAL A 1 82 ? -66.825 38.268 45.017 1.00 49.44 82 VAL A C 1
ATOM 644 O O . VAL A 1 82 ? -67.866 38.528 45.617 1.00 49.44 82 VAL A O 1
ATOM 647 N N . HIS A 1 83 ? -66.802 38.103 43.694 1.00 49.38 83 HIS A N 1
ATOM 648 C CA . HIS A 1 83 ? -68.026 37.892 42.922 1.00 49.38 83 HIS A CA 1
ATOM 649 C C . HIS A 1 83 ? -68.369 36.400 42.904 1.00 49.38 83 HIS A C 1
ATOM 651 O O . HIS A 1 83 ? -67.656 35.580 42.327 1.00 49.38 83 HIS A O 1
ATOM 657 N N . ARG A 1 84 ? -69.489 36.066 43.557 1.00 50.31 84 ARG A N 1
ATOM 658 C CA . ARG A 1 84 ? -70.183 34.778 43.452 1.00 50.31 84 ARG A CA 1
ATOM 659 C C . ARG A 1 84 ? -70.509 34.495 41.984 1.00 50.31 84 ARG A C 1
ATOM 661 O O . ARG A 1 84 ? -71.453 35.063 41.444 1.00 50.31 84 ARG A O 1
ATOM 668 N N . PHE A 1 85 ? -69.763 33.589 41.361 1.00 51.28 85 PHE A N 1
ATOM 669 C CA . PHE A 1 85 ? -70.196 32.946 40.126 1.00 51.28 85 PHE A CA 1
ATOM 670 C C . PHE A 1 85 ? -71.032 31.715 40.471 1.00 51.28 85 PHE A C 1
ATOM 672 O O . PHE A 1 85 ? -70.561 30.767 41.098 1.00 51.28 85 PHE A O 1
ATOM 679 N N . ASN A 1 86 ? -72.300 31.776 40.069 1.00 48.88 86 ASN A N 1
ATOM 680 C CA . ASN A 1 86 ? -73.254 30.683 40.139 1.00 48.88 86 ASN A CA 1
ATOM 681 C C . ASN A 1 86 ? -72.704 29.436 39.434 1.00 48.88 86 ASN A C 1
ATOM 683 O O . ASN A 1 86 ? -72.318 29.470 38.265 1.00 48.88 86 ASN A O 1
ATOM 687 N N . LEU A 1 87 ? -72.715 28.323 40.164 1.00 52.12 87 LEU A N 1
ATOM 688 C CA . LEU A 1 87 ? -72.404 26.980 39.689 1.00 52.12 87 LEU A CA 1
ATOM 689 C C . LEU A 1 87 ? -73.448 26.528 38.659 1.00 52.12 87 LEU A C 1
ATOM 691 O O . LEU A 1 87 ? -74.460 25.917 38.998 1.00 52.12 87 LEU A O 1
ATOM 695 N N . ILE A 1 88 ? -73.176 26.771 37.377 1.00 60.44 88 ILE A N 1
ATOM 696 C CA . ILE A 1 88 ? -73.795 26.000 36.299 1.00 60.44 88 ILE A CA 1
ATOM 697 C C . ILE A 1 88 ? -73.136 24.621 36.322 1.00 60.44 88 ILE A C 1
ATOM 699 O O . ILE A 1 88 ? -71.991 24.444 35.905 1.00 60.44 88 ILE A O 1
ATOM 703 N N . LYS A 1 89 ? -73.880 23.645 36.841 1.00 55.12 89 LYS A N 1
ATOM 704 C CA . LYS A 1 89 ? -73.541 22.220 36.916 1.00 55.12 89 LYS A CA 1
ATOM 705 C C . LYS A 1 89 ? -73.486 21.628 35.497 1.00 55.12 89 LYS A C 1
ATOM 707 O O . LYS A 1 89 ? -74.379 20.901 35.073 1.00 55.12 89 LYS A O 1
ATOM 712 N N . ARG A 1 90 ? -72.448 21.962 34.724 1.00 52.00 90 ARG A N 1
ATOM 713 C CA . ARG A 1 90 ? -72.143 21.258 33.473 1.00 52.00 90 ARG A CA 1
ATOM 714 C C . ARG A 1 90 ? -71.661 19.860 33.851 1.00 52.00 90 ARG A C 1
ATOM 716 O O . ARG A 1 90 ? -70.631 19.712 34.501 1.00 52.00 90 ARG A O 1
ATOM 723 N N . ARG A 1 91 ? -72.443 18.839 33.485 1.00 55.25 91 ARG A N 1
ATOM 724 C CA . ARG A 1 91 ? -72.020 17.434 33.506 1.00 55.25 91 ARG A CA 1
ATOM 725 C C . ARG A 1 91 ? -70.753 17.318 32.661 1.00 55.25 91 ARG A C 1
ATOM 727 O O . ARG A 1 91 ? -70.826 17.347 31.436 1.00 55.25 91 ARG A O 1
ATOM 734 N N . CYS A 1 92 ? -69.602 17.213 33.313 1.00 54.12 92 CYS A N 1
ATOM 735 C CA . CYS A 1 92 ? -68.388 16.782 32.642 1.00 54.12 92 CYS A CA 1
ATOM 736 C C . CYS A 1 92 ? -68.555 15.301 32.268 1.00 54.12 92 CYS A C 1
ATOM 738 O O . CYS A 1 92 ? -69.021 14.522 33.108 1.00 54.12 92 CYS A O 1
ATOM 740 N N . PRO A 1 93 ? -68.206 14.894 31.036 1.00 56.94 93 PRO A N 1
ATOM 741 C CA . PRO A 1 93 ? -68.167 13.485 30.686 1.00 56.94 93 PRO A CA 1
ATOM 742 C C . PRO A 1 93 ? -67.172 12.799 31.621 1.00 56.94 93 PRO A C 1
ATOM 744 O O . PRO A 1 93 ? -66.079 13.313 31.859 1.00 56.94 93 PRO A O 1
ATOM 747 N N . HIS A 1 94 ? -67.573 11.663 32.187 1.00 55.00 94 HIS A N 1
ATOM 748 C CA . HIS A 1 94 ? -66.683 10.793 32.939 1.00 55.00 94 HIS A CA 1
ATOM 749 C C . HIS A 1 94 ? -65.535 10.351 32.014 1.00 55.00 94 HIS A C 1
ATOM 751 O O . HIS A 1 94 ? -65.650 9.431 31.211 1.00 55.00 94 HIS A O 1
ATOM 757 N N . TRP A 1 95 ? -64.411 11.055 32.065 1.00 53.91 95 TRP A N 1
ATOM 758 C CA . TRP A 1 95 ? -63.173 10.505 31.548 1.00 53.91 95 TRP A CA 1
ATOM 759 C C . TRP A 1 95 ? -62.805 9.408 32.530 1.00 53.91 95 TRP A C 1
ATOM 761 O O . TRP A 1 95 ? -62.420 9.695 33.665 1.00 53.91 95 TRP A O 1
ATOM 771 N N . SER A 1 96 ? -63.027 8.159 32.117 1.00 60.44 96 SER A N 1
ATOM 772 C CA . SER A 1 96 ? -62.472 6.989 32.783 1.00 60.44 96 SER A CA 1
ATOM 773 C C . SER A 1 96 ? -60.967 7.209 32.858 1.00 60.44 96 SER A C 1
ATOM 775 O O . SER A 1 96 ? -60.233 7.039 31.884 1.00 60.44 96 SER A O 1
ATOM 777 N N . ALA A 1 97 ? -60.527 7.728 34.001 1.00 57.16 97 ALA A N 1
ATOM 778 C CA . ALA A 1 97 ? -59.135 7.943 34.296 1.00 57.16 97 ALA A CA 1
ATOM 779 C C . ALA A 1 97 ? -58.528 6.554 34.450 1.00 57.16 97 ALA A C 1
ATOM 781 O O . ALA A 1 97 ? -58.549 5.971 35.534 1.00 57.16 97 ALA A O 1
ATOM 782 N N . TYR A 1 98 ? -58.002 6.024 33.349 1.00 59.78 98 TYR A N 1
ATOM 783 C CA . TYR A 1 98 ? -57.041 4.936 33.373 1.00 59.78 98 TYR A CA 1
ATOM 784 C C . TYR A 1 98 ? -55.834 5.416 34.192 1.00 59.78 98 TYR A C 1
ATOM 786 O O . TYR A 1 98 ? -54.854 5.938 33.666 1.00 59.78 98 TYR A O 1
ATOM 794 N N . LYS A 1 99 ? -55.909 5.262 35.519 1.00 56.97 99 LYS A N 1
ATOM 795 C CA . LYS A 1 99 ? -54.766 5.325 36.433 1.00 56.97 99 LYS A CA 1
ATOM 796 C C . LYS A 1 99 ? -53.941 4.053 36.238 1.00 56.97 99 LYS A C 1
ATOM 798 O O . LYS A 1 99 ? -53.866 3.196 37.109 1.00 56.97 99 LYS A O 1
ATOM 803 N N . GLY A 1 100 ? -53.344 3.921 35.059 1.00 61.28 100 GLY A N 1
ATOM 804 C CA . GLY A 1 100 ? -52.229 3.012 34.854 1.00 61.28 100 GLY A CA 1
ATOM 805 C C . GLY A 1 100 ? -50.986 3.630 35.483 1.00 61.28 100 GLY A C 1
ATOM 806 O O . GLY A 1 100 ? -50.734 4.823 35.313 1.00 61.28 100 GLY A O 1
ATOM 807 N N . ASN A 1 101 ? -50.216 2.838 36.225 1.00 62.97 101 ASN A N 1
ATOM 808 C CA . ASN A 1 101 ? -48.913 3.224 36.765 1.00 62.97 101 ASN A CA 1
ATOM 809 C C . ASN A 1 101 ? -47.938 3.551 35.610 1.00 62.97 101 ASN A C 1
ATOM 811 O O . ASN A 1 101 ? -47.132 2.719 35.215 1.00 62.97 101 ASN A O 1
ATOM 815 N N . GLN A 1 102 ? -47.986 4.768 35.061 1.00 66.25 102 GLN A N 1
ATOM 816 C CA . GLN A 1 102 ? -47.076 5.241 34.004 1.00 66.25 102 GLN A CA 1
ATOM 817 C C . GLN A 1 102 ? -45.729 5.740 34.557 1.00 66.25 102 GLN A C 1
ATOM 819 O O . GLN A 1 102 ? -45.140 6.701 34.063 1.00 66.25 102 GLN A O 1
ATOM 824 N N . LYS A 1 103 ? -45.209 5.106 35.611 1.00 68.88 103 LYS A N 1
ATOM 825 C CA . LYS A 1 103 ? -43.863 5.413 36.101 1.00 68.88 103 LYS A CA 1
ATOM 826 C C . LYS A 1 103 ? -42.862 4.664 35.218 1.00 68.88 103 LYS A C 1
ATOM 828 O O . LYS A 1 103 ? -42.707 3.461 35.367 1.00 68.88 103 LYS A O 1
ATOM 833 N N . GLY A 1 104 ? -42.225 5.370 34.282 1.00 75.31 104 GLY A N 1
ATOM 834 C CA . GLY A 1 104 ? -41.114 4.841 33.473 1.00 75.31 104 GLY A CA 1
ATOM 835 C C . GLY A 1 104 ? -41.331 4.798 31.957 1.00 75.31 104 GLY A C 1
ATOM 836 O O . GLY A 1 104 ? -40.367 4.546 31.239 1.00 75.31 104 GLY A O 1
ATOM 837 N N . ALA A 1 105 ? -42.532 5.105 31.449 1.00 83.25 105 ALA A N 1
ATOM 838 C CA . ALA A 1 105 ? -42.805 5.118 30.004 1.00 83.25 105 ALA A CA 1
ATOM 839 C C . ALA A 1 105 ? -41.858 6.067 29.240 1.00 83.25 105 ALA A C 1
ATOM 841 O O . ALA A 1 105 ? -41.224 5.654 28.273 1.00 83.25 105 ALA A O 1
ATOM 842 N N . GLY A 1 106 ? -41.640 7.283 29.757 1.00 87.00 106 GLY A N 1
ATOM 843 C CA . GLY A 1 106 ? -40.705 8.239 29.150 1.00 87.00 106 GLY A CA 1
ATOM 844 C C . GLY A 1 106 ? -39.244 7.768 29.138 1.00 87.00 106 GLY A C 1
ATOM 845 O O . GLY A 1 106 ? -38.500 8.096 28.219 1.00 87.00 106 GLY A O 1
ATOM 846 N N . SER A 1 107 ? -38.818 6.957 30.114 1.00 90.31 107 SER A N 1
ATOM 847 C CA . SER A 1 107 ? -37.464 6.381 30.129 1.00 90.31 107 SER A CA 1
ATOM 848 C C . SER A 1 107 ? -37.297 5.296 29.065 1.00 90.31 107 SER A C 1
ATOM 850 O O . SER A 1 107 ? -36.237 5.209 28.448 1.00 90.31 107 SER A O 1
ATOM 852 N N . VAL A 1 108 ? -38.339 4.493 28.827 1.00 92.50 108 VAL A N 1
ATOM 853 C CA . VAL A 1 108 ? -38.343 3.470 27.771 1.00 92.50 108 VAL A CA 1
ATOM 854 C C . VAL A 1 108 ? -38.356 4.128 26.394 1.00 92.50 108 VAL A C 1
ATOM 856 O O . VAL A 1 108 ? -37.513 3.795 25.567 1.00 92.50 108 VAL A O 1
ATOM 859 N N . GLU A 1 109 ? -39.238 5.103 26.162 1.00 91.06 109 GLU A N 1
ATOM 860 C CA . GLU A 1 109 ? -39.289 5.866 24.905 1.00 91.06 109 GLU A CA 1
ATOM 861 C C . GLU A 1 109 ? -37.954 6.556 24.608 1.00 91.06 109 GLU A C 1
ATOM 863 O O . GLU A 1 109 ? -37.446 6.486 23.487 1.00 91.06 109 GLU A O 1
ATOM 868 N N . PHE A 1 110 ? -37.333 7.150 25.633 1.00 94.44 110 PHE A N 1
ATOM 869 C CA . PHE A 1 110 ? -36.004 7.731 25.504 1.00 94.44 110 PHE A CA 1
ATOM 870 C C . PHE A 1 110 ? -34.956 6.682 25.127 1.00 94.44 110 PHE A C 1
ATOM 872 O O . PHE A 1 110 ? -34.198 6.914 24.194 1.00 94.44 110 PHE A O 1
ATOM 879 N N . LEU A 1 111 ? -34.904 5.525 25.797 1.00 95.75 111 LEU A N 1
ATOM 880 C CA . LEU A 1 111 ? -33.922 4.475 25.493 1.00 95.75 111 LEU A CA 1
ATOM 881 C C . LEU A 1 111 ? -34.088 3.910 24.081 1.00 95.75 111 LEU A C 1
ATOM 883 O O . LEU A 1 111 ? -33.092 3.725 23.378 1.00 95.75 111 LEU A O 1
ATOM 887 N N . VAL A 1 112 ? -35.332 3.687 23.654 1.00 95.31 112 VAL A N 1
ATOM 888 C CA . VAL A 1 112 ? -35.654 3.195 22.308 1.00 95.31 112 VAL A CA 1
ATOM 889 C C . VAL A 1 112 ? -35.118 4.142 21.231 1.00 95.31 112 VAL A C 1
ATOM 891 O O . VAL A 1 112 ? -34.639 3.668 20.204 1.00 95.31 112 VAL A O 1
ATOM 894 N N . MET A 1 113 ? -35.119 5.457 21.474 1.00 96.38 113 MET A N 1
ATOM 895 C CA . MET A 1 113 ? -34.583 6.454 20.536 1.00 96.38 113 MET A CA 1
ATOM 896 C C . MET A 1 113 ? -33.086 6.739 20.730 1.00 96.38 113 MET A C 1
ATOM 898 O O . MET A 1 113 ? -32.353 6.935 19.760 1.00 96.38 113 MET A O 1
ATOM 902 N N . ALA A 1 114 ? -32.603 6.749 21.971 1.00 95.38 114 ALA A N 1
ATOM 903 C CA . ALA A 1 114 ? -31.230 7.110 22.305 1.00 95.38 114 ALA A CA 1
ATOM 904 C C . ALA A 1 114 ? -30.228 6.059 21.820 1.00 95.38 114 ALA A C 1
ATOM 906 O O . ALA A 1 114 ? -29.188 6.417 21.272 1.00 95.38 114 ALA A O 1
ATOM 907 N N . ILE A 1 115 ? -30.540 4.767 21.974 1.00 93.19 115 ILE A N 1
ATOM 908 C CA . ILE A 1 115 ? -29.657 3.671 21.553 1.00 93.19 115 ILE A CA 1
ATOM 909 C C . ILE A 1 115 ? -29.315 3.754 20.054 1.00 93.19 115 ILE A C 1
ATOM 911 O O . ILE A 1 115 ? -28.127 3.868 19.738 1.00 93.19 115 ILE A O 1
ATOM 915 N N . PRO A 1 116 ? -30.282 3.741 19.112 1.00 92.62 116 PRO A N 1
ATOM 916 C CA . PRO A 1 116 ? -29.960 3.803 17.688 1.00 92.62 116 PRO A CA 1
ATOM 917 C C . PRO A 1 116 ? -29.241 5.104 17.315 1.00 92.62 116 PRO A C 1
ATOM 919 O O . PRO A 1 116 ? -28.342 5.079 16.476 1.00 92.62 116 PRO A O 1
ATOM 922 N N . LEU A 1 117 ? -29.567 6.222 17.973 1.00 95.12 117 LEU A N 1
ATOM 923 C CA . LEU A 1 117 ? -28.910 7.506 17.731 1.00 95.12 117 LEU A CA 1
ATOM 924 C C . LEU A 1 117 ? -27.435 7.494 18.171 1.00 95.12 117 LEU A C 1
ATOM 926 O O . LEU A 1 117 ? -26.577 7.992 17.442 1.00 95.12 117 LEU A O 1
ATOM 930 N N . ILE A 1 118 ? -27.115 6.861 19.305 1.00 93.81 118 ILE A N 1
ATOM 931 C CA . ILE A 1 118 ? -25.730 6.662 19.766 1.00 93.81 118 ILE A CA 1
ATOM 932 C C . ILE A 1 118 ? -24.955 5.765 18.792 1.00 93.81 118 ILE A C 1
ATOM 934 O O . ILE A 1 118 ? -23.830 6.101 18.418 1.00 93.81 118 ILE A O 1
ATOM 938 N N . PHE A 1 119 ? -25.542 4.650 18.340 1.00 90.94 119 PHE A N 1
ATOM 939 C CA . PHE A 1 119 ? -24.900 3.772 17.352 1.00 90.94 119 PHE A CA 1
ATOM 940 C C . PHE A 1 119 ? -24.649 4.488 16.021 1.00 90.94 119 PHE A C 1
ATOM 942 O O . PHE A 1 119 ? -23.572 4.337 15.443 1.00 90.94 119 PHE A O 1
ATOM 949 N N . LEU A 1 120 ? -25.602 5.302 15.560 1.00 92.44 120 LEU A N 1
ATOM 950 C CA . LEU A 1 120 ? -25.448 6.112 14.355 1.00 92.44 120 LEU A CA 1
ATOM 951 C C . LEU A 1 120 ? -24.293 7.113 14.504 1.00 92.44 120 LEU A C 1
ATOM 953 O O . LEU A 1 120 ? -23.445 7.197 13.618 1.00 92.44 120 LEU A O 1
ATOM 957 N N . ALA A 1 121 ? -24.222 7.831 15.629 1.00 93.50 121 ALA A N 1
ATOM 958 C CA . ALA A 1 121 ? -23.152 8.789 15.905 1.00 93.50 121 ALA A CA 1
ATOM 959 C C . ALA A 1 121 ? -21.768 8.120 15.983 1.00 93.50 121 ALA A C 1
ATOM 961 O O . ALA A 1 121 ? -20.776 8.646 15.479 1.00 93.50 121 ALA A O 1
ATOM 962 N N . LEU A 1 122 ? -21.691 6.932 16.581 1.00 93.12 122 LEU A N 1
ATOM 963 C CA . LEU A 1 122 ? -20.440 6.187 16.670 1.00 93.12 122 LEU A CA 1
ATOM 964 C C . LEU A 1 122 ? -20.021 5.602 15.313 1.00 93.12 122 LEU A C 1
ATOM 966 O O . LEU A 1 122 ? -18.838 5.603 14.977 1.00 93.12 12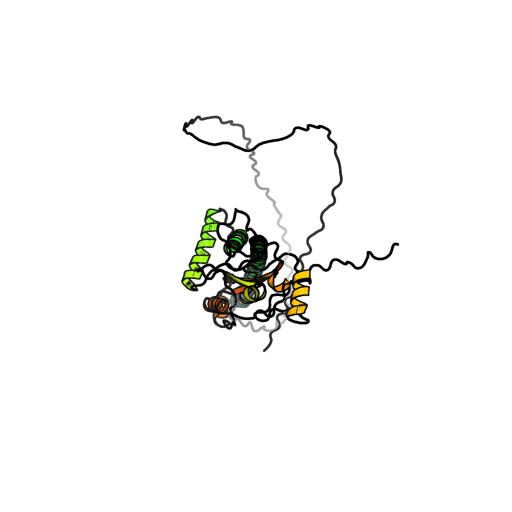2 LEU A O 1
ATOM 970 N N . GLY A 1 123 ? -20.990 5.174 14.501 1.00 91.56 123 GLY A N 1
ATOM 971 C CA . GLY A 1 123 ? -20.760 4.742 13.125 1.00 91.56 123 GLY A CA 1
ATOM 972 C C . GLY A 1 123 ? -20.248 5.874 12.232 1.00 91.56 123 GLY A C 1
ATOM 973 O O . GLY A 1 123 ? -19.270 5.687 11.508 1.00 91.56 123 GLY A O 1
ATOM 974 N N . THR A 1 124 ? -20.845 7.068 12.305 1.00 94.06 124 THR A N 1
ATOM 975 C CA . THR A 1 124 ? -20.370 8.230 11.532 1.00 94.06 124 THR A CA 1
ATOM 976 C C . THR A 1 124 ? -18.973 8.668 11.965 1.00 94.06 124 THR A C 1
ATOM 978 O O . THR A 1 124 ? -18.146 8.977 11.104 1.00 94.06 124 THR A O 1
ATOM 981 N N . PHE A 1 125 ? -18.665 8.619 13.265 1.00 95.00 125 PHE A N 1
ATOM 982 C CA . PHE A 1 125 ? -17.316 8.868 13.774 1.00 95.00 125 PHE A CA 1
ATOM 983 C C . PHE A 1 125 ? -16.287 7.879 13.205 1.00 95.00 125 PHE A C 1
ATOM 985 O O . PHE A 1 125 ? -15.227 8.290 12.725 1.00 95.00 125 PHE A O 1
ATOM 992 N N . ASP A 1 126 ? -16.605 6.584 13.192 1.00 94.44 126 ASP A N 1
ATOM 993 C CA . ASP A 1 126 ? -15.712 5.561 12.645 1.00 94.44 126 ASP A CA 1
ATOM 994 C C . ASP A 1 126 ? -15.494 5.723 11.133 1.00 94.44 126 ASP A C 1
ATOM 996 O O . ASP A 1 126 ? -14.372 5.550 10.653 1.00 94.44 126 ASP A O 1
ATOM 1000 N N . VAL A 1 127 ? -16.532 6.109 10.381 1.00 94.25 127 VAL A N 1
ATOM 1001 C CA . VAL A 1 127 ? -16.416 6.422 8.946 1.00 94.25 127 VAL A CA 1
ATOM 1002 C C . VAL A 1 127 ? -15.534 7.649 8.720 1.00 94.25 127 VAL A C 1
ATOM 1004 O O . VAL A 1 127 ? -14.675 7.630 7.835 1.00 94.25 127 VAL A O 1
ATOM 1007 N N . ALA A 1 128 ? -15.700 8.702 9.524 1.00 95.69 128 ALA A N 1
ATOM 1008 C CA . ALA A 1 128 ? -14.870 9.899 9.438 1.00 95.69 128 ALA A CA 1
ATOM 1009 C C . ALA A 1 128 ? -13.393 9.571 9.699 1.00 95.69 128 ALA A C 1
ATOM 1011 O O . ALA A 1 128 ? -12.520 9.980 8.929 1.00 95.69 128 ALA A O 1
ATOM 1012 N N . ARG A 1 129 ? -13.109 8.765 10.730 1.00 94.88 129 ARG A N 1
ATOM 1013 C CA . ARG A 1 129 ? -11.748 8.312 11.035 1.00 94.88 129 ARG A CA 1
ATOM 1014 C C . ARG A 1 129 ? -11.172 7.451 9.915 1.00 94.88 129 ARG A C 1
ATOM 1016 O O . ARG A 1 129 ? -10.063 7.715 9.460 1.00 94.88 129 ARG A O 1
ATOM 1023 N N . TRP A 1 130 ? -11.940 6.487 9.413 1.00 94.75 130 TRP A N 1
ATOM 1024 C CA . TRP A 1 130 ? -11.545 5.661 8.272 1.00 94.75 130 TRP A CA 1
ATOM 1025 C C . TRP A 1 130 ? -11.184 6.510 7.047 1.00 94.75 130 TRP A C 1
ATOM 1027 O O . TRP A 1 130 ? -10.150 6.281 6.418 1.00 94.75 130 TRP A O 1
ATOM 1037 N N . MET A 1 131 ? -11.986 7.532 6.727 1.00 96.31 131 MET A N 1
ATOM 1038 C CA . MET A 1 131 ? -11.694 8.457 5.630 1.00 96.31 131 MET A CA 1
ATOM 1039 C C . MET A 1 131 ? -10.433 9.289 5.880 1.00 96.31 131 MET A C 1
ATOM 1041 O O . MET A 1 131 ? -9.628 9.443 4.960 1.00 96.31 131 MET A O 1
ATOM 1045 N N . ALA A 1 132 ? -10.220 9.787 7.100 1.00 95.12 132 ALA A N 1
ATOM 1046 C CA . ALA A 1 132 ? -9.011 10.530 7.453 1.00 95.12 132 ALA A CA 1
ATOM 1047 C C . ALA A 1 132 ? -7.747 9.665 7.296 1.00 95.12 132 ALA A C 1
ATOM 1049 O O . ALA A 1 132 ? -6.796 10.070 6.621 1.00 95.12 132 ALA A O 1
ATOM 1050 N N . GLU A 1 133 ? -7.762 8.436 7.821 1.00 95.88 133 GLU A N 1
ATOM 1051 C CA . GLU A 1 133 ? -6.648 7.494 7.671 1.00 95.88 133 GLU A CA 1
ATOM 1052 C C . GLU A 1 133 ? -6.399 7.154 6.197 1.00 95.88 133 GLU A C 1
ATOM 1054 O O . GLU A 1 133 ? -5.260 7.152 5.728 1.00 95.88 133 GLU A O 1
ATOM 1059 N N . ARG A 1 134 ? -7.467 6.959 5.415 1.00 96.88 134 ARG A N 1
ATOM 1060 C CA . ARG A 1 134 ? -7.387 6.739 3.968 1.00 96.88 134 ARG A CA 1
ATOM 1061 C C . ARG A 1 134 ? -6.685 7.870 3.216 1.00 96.88 134 ARG A C 1
ATOM 1063 O O . ARG A 1 134 ? -6.100 7.576 2.170 1.00 96.88 134 ARG A O 1
ATOM 1070 N N . GLN A 1 135 ? -6.787 9.126 3.655 1.00 97.31 135 GLN A N 1
ATOM 1071 C CA . GLN A 1 135 ? -6.080 10.252 3.027 1.00 97.31 135 GLN A CA 1
ATOM 1072 C C . GLN A 1 135 ? -4.591 10.227 3.373 1.00 97.31 135 GLN A C 1
ATOM 1074 O O . GLN A 1 135 ? -3.752 10.280 2.474 1.00 97.31 135 GLN A O 1
ATOM 1079 N N . VAL A 1 136 ? -4.259 10.041 4.655 1.00 97.44 136 VAL A N 1
ATOM 1080 C CA . VAL A 1 136 ? -2.866 9.944 5.120 1.00 97.44 136 VAL A CA 1
ATOM 1081 C C . VAL A 1 136 ? -2.142 8.765 4.465 1.00 97.44 136 VAL A C 1
ATOM 1083 O O . VAL A 1 136 ? -1.017 8.915 3.997 1.00 97.44 136 VAL A O 1
ATOM 1086 N N . LEU A 1 137 ? -2.798 7.608 4.351 1.00 97.88 137 LEU A N 1
ATOM 1087 C CA . LEU A 1 137 ? -2.250 6.431 3.669 1.00 97.88 137 LEU A CA 1
ATOM 1088 C C . LEU A 1 137 ? -2.058 6.657 2.164 1.00 97.88 137 LEU A C 1
ATOM 1090 O O . LEU A 1 137 ? -1.125 6.109 1.583 1.00 97.88 137 LEU A O 1
ATOM 1094 N N . GLY A 1 138 ? -2.919 7.461 1.530 1.00 97.88 138 GLY A N 1
ATOM 1095 C CA . GLY A 1 138 ? -2.753 7.859 0.131 1.00 97.88 138 GLY A CA 1
ATOM 1096 C C . GLY A 1 138 ? -1.491 8.696 -0.072 1.00 97.88 138 GLY A C 1
ATOM 1097 O O . GLY A 1 138 ? -0.680 8.378 -0.939 1.00 97.88 138 GLY A O 1
ATOM 1098 N N . LEU A 1 139 ? -1.281 9.701 0.784 1.00 98.06 139 LEU A N 1
ATOM 1099 C CA . LEU A 1 139 ? -0.056 10.502 0.790 1.00 98.06 139 LEU A CA 1
ATOM 1100 C C . LEU A 1 139 ? 1.181 9.639 1.075 1.00 98.06 139 LEU A C 1
ATOM 1102 O O . LEU A 1 139 ? 2.176 9.738 0.365 1.00 98.06 139 LEU A O 1
ATOM 1106 N N . ALA A 1 140 ? 1.114 8.754 2.071 1.00 98.25 140 ALA A N 1
ATOM 1107 C CA . ALA A 1 140 ? 2.228 7.876 2.411 1.00 98.25 140 ALA A CA 1
ATOM 1108 C C . ALA A 1 140 ? 2.595 6.922 1.266 1.00 98.25 140 ALA A C 1
ATOM 1110 O O . ALA A 1 140 ? 3.778 6.709 0.999 1.00 98.25 140 ALA A O 1
ATOM 1111 N N . LEU A 1 141 ? 1.601 6.378 0.555 1.00 98.31 141 LEU A N 1
ATOM 1112 C CA . LEU A 1 141 ? 1.834 5.552 -0.630 1.00 98.31 141 LEU A CA 1
ATOM 1113 C C . LEU A 1 141 ? 2.441 6.364 -1.780 1.00 98.31 141 LEU A C 1
ATOM 1115 O O . LEU A 1 141 ? 3.313 5.858 -2.482 1.00 98.31 141 LEU A O 1
ATOM 1119 N N . GLN A 1 142 ? 2.026 7.620 -1.956 1.00 98.31 142 GLN A N 1
ATOM 1120 C CA . GLN A 1 142 ? 2.626 8.519 -2.938 1.00 98.31 142 GLN A CA 1
ATOM 1121 C C . GLN A 1 142 ? 4.094 8.817 -2.606 1.00 98.31 142 GLN A C 1
ATOM 1123 O O . GLN A 1 142 ? 4.931 8.740 -3.499 1.00 98.31 142 GLN A O 1
ATOM 1128 N N . GLU A 1 143 ? 4.441 9.092 -1.345 1.00 98.31 143 GLU A N 1
ATOM 1129 C CA . GLU A 1 143 ? 5.841 9.288 -0.931 1.00 98.31 143 GLU A CA 1
ATOM 1130 C C . GLU A 1 143 ? 6.681 8.016 -1.108 1.00 98.31 143 GLU A C 1
ATOM 1132 O O . GLU A 1 143 ? 7.816 8.070 -1.589 1.00 98.31 143 GLU A O 1
ATOM 1137 N N . ALA A 1 144 ? 6.104 6.849 -0.813 1.00 98.12 144 ALA A N 1
ATOM 1138 C CA . ALA A 1 144 ? 6.727 5.562 -1.101 1.00 98.12 144 ALA A CA 1
ATOM 1139 C C . ALA A 1 144 ? 7.001 5.391 -2.601 1.00 98.12 144 ALA A C 1
ATOM 1141 O O . ALA A 1 144 ? 8.107 5.013 -2.987 1.00 98.12 144 ALA A O 1
ATOM 1142 N N . ALA A 1 145 ? 6.019 5.710 -3.449 1.00 97.75 145 ALA A N 1
ATOM 1143 C CA . ALA A 1 145 ? 6.154 5.643 -4.897 1.00 97.75 145 ALA A CA 1
ATOM 1144 C C . ALA A 1 145 ? 7.205 6.638 -5.412 1.00 97.75 145 ALA A C 1
ATOM 1146 O O . ALA A 1 145 ? 8.072 6.235 -6.183 1.00 97.75 145 ALA A O 1
ATOM 1147 N N . ARG A 1 146 ? 7.214 7.892 -4.929 1.00 97.50 146 ARG A N 1
ATOM 1148 C CA . ARG A 1 146 ? 8.237 8.904 -5.262 1.00 97.50 146 ARG A CA 1
ATOM 1149 C C . ARG A 1 146 ? 9.640 8.424 -4.921 1.00 97.50 146 ARG A C 1
ATOM 1151 O O . ARG A 1 146 ? 10.531 8.513 -5.761 1.00 97.50 146 ARG A O 1
ATOM 1158 N N . ALA A 1 147 ? 9.831 7.876 -3.722 1.00 97.25 147 ALA A N 1
ATOM 1159 C CA . ALA A 1 147 ? 11.102 7.277 -3.339 1.00 97.25 147 ALA A CA 1
ATOM 1160 C C . ALA A 1 147 ? 11.454 6.100 -4.260 1.00 97.25 147 ALA A C 1
ATOM 1162 O O . ALA A 1 147 ? 12.587 6.002 -4.723 1.00 97.25 147 ALA A O 1
ATOM 1163 N N . GLY A 1 148 ? 10.492 5.231 -4.578 1.00 95.44 148 GLY A N 1
ATOM 1164 C CA . GLY A 1 148 ? 10.680 4.082 -5.462 1.00 95.44 148 GLY A CA 1
ATOM 1165 C C . GLY A 1 148 ? 11.118 4.462 -6.876 1.00 95.44 148 GLY A C 1
ATOM 1166 O O . GLY A 1 148 ? 12.109 3.921 -7.365 1.00 95.44 148 GLY A O 1
ATOM 1167 N N . VAL A 1 149 ? 10.446 5.423 -7.517 1.00 96.06 149 VAL A N 1
ATOM 1168 C CA . VAL A 1 149 ? 10.727 5.794 -8.915 1.00 96.06 149 VAL A CA 1
ATOM 1169 C C . VAL A 1 149 ? 12.110 6.405 -9.118 1.00 96.06 149 VAL A C 1
ATOM 1171 O O . VAL A 1 149 ? 12.658 6.267 -10.209 1.00 96.06 149 VAL A O 1
ATOM 1174 N N . VAL A 1 150 ? 12.704 7.027 -8.092 1.00 95.12 150 VAL A N 1
ATOM 1175 C CA . VAL A 1 150 ? 14.073 7.584 -8.153 1.00 95.12 150 VAL A CA 1
ATOM 1176 C C . VAL A 1 150 ? 15.145 6.638 -7.607 1.00 95.12 150 VAL A C 1
ATOM 1178 O O . VAL A 1 150 ? 16.315 6.792 -7.936 1.00 95.12 150 VAL A O 1
ATOM 1181 N N . SER A 1 151 ? 14.770 5.651 -6.789 1.00 92.44 151 SER A N 1
ATOM 1182 C CA . SER A 1 151 ? 15.704 4.717 -6.140 1.00 92.44 151 SER A CA 1
ATOM 1183 C C . SER A 1 151 ? 15.660 3.312 -6.739 1.00 92.44 151 SER A C 1
ATOM 1185 O O . SER A 1 151 ? 15.824 2.318 -6.030 1.00 92.44 151 SER A O 1
ATOM 1187 N N . HIS A 1 152 ? 15.443 3.206 -8.051 1.00 92.25 152 HIS A N 1
ATOM 1188 C CA . HIS A 1 152 ? 15.453 1.937 -8.781 1.00 92.25 152 HIS A CA 1
ATOM 1189 C C . HIS A 1 152 ? 14.421 0.924 -8.261 1.00 92.25 152 HIS A C 1
ATOM 1191 O O . HIS A 1 152 ? 14.684 -0.276 -8.245 1.00 92.25 152 HIS A O 1
ATOM 1197 N N . ALA A 1 153 ? 13.261 1.391 -7.793 1.00 93.81 153 ALA A N 1
ATOM 1198 C CA . ALA A 1 153 ? 12.219 0.582 -7.157 1.00 93.81 153 ALA A CA 1
ATOM 1199 C C . ALA A 1 153 ? 12.703 -0.198 -5.913 1.00 93.81 153 ALA A C 1
ATOM 1201 O O . ALA A 1 153 ? 12.218 -1.296 -5.632 1.00 93.81 153 ALA A O 1
ATOM 1202 N N . ASN A 1 154 ? 13.657 0.352 -5.147 1.00 92.62 154 ASN A N 1
ATOM 1203 C CA . ASN A 1 154 ? 14.201 -0.293 -3.951 1.00 92.62 154 ASN A CA 1
ATOM 1204 C C . ASN A 1 154 ? 13.166 -0.367 -2.804 1.00 92.62 154 ASN A C 1
ATOM 1206 O O . ASN A 1 154 ? 12.814 0.670 -2.229 1.00 92.62 154 ASN A O 1
ATOM 1210 N N . PRO A 1 155 ? 12.739 -1.574 -2.367 1.00 94.44 155 PRO A N 1
ATOM 1211 C CA . PRO A 1 155 ? 11.759 -1.734 -1.291 1.00 94.44 155 PRO A CA 1
ATOM 1212 C C . PRO A 1 155 ? 12.188 -1.123 0.045 1.00 94.44 155 PRO A C 1
ATOM 1214 O O . PRO A 1 155 ? 11.340 -0.737 0.844 1.00 94.44 155 PRO A O 1
ATOM 1217 N N . LYS A 1 156 ? 13.496 -1.015 0.318 1.00 93.56 156 LYS A N 1
ATOM 1218 C CA . LYS A 1 156 ? 14.004 -0.373 1.539 1.00 93.56 156 LYS A CA 1
ATOM 1219 C C . LYS A 1 156 ? 13.753 1.135 1.524 1.00 93.56 156 LYS A C 1
ATOM 1221 O O . LYS A 1 156 ? 13.291 1.664 2.530 1.00 93.56 156 LYS A O 1
ATOM 1226 N N . ALA A 1 157 ? 14.014 1.803 0.402 1.00 93.75 157 ALA A N 1
ATOM 1227 C CA . ALA A 1 157 ? 13.764 3.236 0.254 1.00 93.75 157 ALA A CA 1
ATOM 1228 C C . ALA A 1 157 ? 12.259 3.545 0.293 1.00 93.75 157 ALA A C 1
ATOM 1230 O O . ALA A 1 157 ? 11.835 4.431 1.033 1.00 93.75 157 ALA A O 1
ATOM 1231 N N . MET A 1 158 ? 11.448 2.745 -0.414 1.00 96.31 158 MET A N 1
ATOM 1232 C CA . MET A 1 158 ? 9.985 2.865 -0.390 1.00 96.31 158 MET A CA 1
ATOM 1233 C C . MET A 1 158 ? 9.420 2.693 1.024 1.00 96.31 158 MET A C 1
ATOM 1235 O O . MET A 1 158 ? 8.585 3.488 1.445 1.00 96.31 158 MET A O 1
ATOM 1239 N N . ARG A 1 159 ? 9.905 1.698 1.783 1.00 96.00 159 ARG A N 1
ATOM 1240 C CA . ARG A 1 159 ? 9.499 1.475 3.180 1.00 96.00 159 ARG A CA 1
ATOM 1241 C C . ARG A 1 159 ? 9.775 2.682 4.061 1.00 96.00 159 ARG A C 1
ATOM 1243 O O . ARG A 1 159 ? 8.886 3.111 4.781 1.00 96.00 159 ARG A O 1
ATOM 1250 N N . ILE A 1 160 ? 10.998 3.211 4.005 1.00 95.75 160 ILE A N 1
ATOM 1251 C CA . ILE A 1 160 ? 11.408 4.343 4.843 1.00 95.75 160 ILE A CA 1
ATOM 1252 C C . ILE A 1 160 ? 10.522 5.558 4.552 1.00 95.75 160 ILE A C 1
ATOM 1254 O O . ILE A 1 160 ? 10.028 6.181 5.488 1.00 95.75 160 ILE A O 1
ATOM 1258 N N . ALA A 1 161 ? 10.274 5.862 3.275 1.00 97.19 161 ALA A N 1
ATOM 1259 C CA . ALA A 1 161 ? 9.404 6.967 2.877 1.00 97.19 161 ALA A CA 1
ATOM 1260 C C . ALA A 1 161 ? 7.942 6.744 3.307 1.00 97.19 161 ALA A C 1
ATOM 1262 O O . ALA A 1 161 ? 7.331 7.641 3.892 1.00 97.19 161 ALA A O 1
ATOM 1263 N N . PHE A 1 162 ? 7.409 5.534 3.098 1.00 97.50 162 PHE A N 1
ATOM 1264 C CA . PHE A 1 162 ? 6.063 5.157 3.532 1.00 97.50 162 PHE A CA 1
ATOM 1265 C C . PHE A 1 162 ? 5.890 5.319 5.043 1.00 97.50 162 PHE A C 1
ATOM 1267 O O . PHE A 1 162 ? 4.997 6.030 5.498 1.00 97.50 162 PHE A O 1
ATOM 1274 N N . GLU A 1 163 ? 6.758 4.677 5.830 1.00 95.00 163 GLU A N 1
ATOM 1275 C CA . GLU A 1 163 ? 6.699 4.702 7.290 1.00 95.00 163 GLU A CA 1
ATOM 1276 C C . GLU A 1 163 ? 6.857 6.127 7.814 1.00 95.00 163 GLU A C 1
ATOM 1278 O O . GLU A 1 163 ? 6.132 6.526 8.723 1.00 95.00 163 GLU A O 1
ATOM 1283 N N . HIS A 1 164 ? 7.751 6.920 7.216 1.00 94.94 164 HIS A N 1
ATOM 1284 C CA . HIS A 1 164 ? 7.956 8.311 7.596 1.00 94.94 164 HIS A CA 1
ATOM 1285 C C . HIS A 1 164 ? 6.674 9.139 7.467 1.00 94.94 164 HIS A C 1
ATOM 1287 O O . HIS A 1 164 ? 6.335 9.849 8.418 1.00 94.94 164 HIS A O 1
ATOM 1293 N N . ALA A 1 165 ? 5.974 9.029 6.333 1.00 95.69 165 ALA A N 1
ATOM 1294 C CA . ALA A 1 165 ? 4.726 9.739 6.059 1.00 95.69 165 ALA A CA 1
ATOM 1295 C C . ALA A 1 165 ? 3.534 9.169 6.856 1.00 95.69 165 ALA A C 1
ATOM 1297 O O . ALA A 1 165 ? 2.710 9.923 7.374 1.00 95.69 165 ALA A O 1
ATOM 1298 N N . ALA A 1 166 ? 3.477 7.847 7.048 1.00 95.25 166 ALA A N 1
ATOM 1299 C CA . ALA A 1 166 ? 2.425 7.175 7.813 1.00 95.25 166 ALA A CA 1
ATOM 1300 C C . ALA A 1 166 ? 2.456 7.499 9.320 1.00 95.25 166 ALA A C 1
ATOM 1302 O O . ALA A 1 166 ? 1.464 7.275 10.013 1.00 95.25 166 ALA A O 1
ATOM 1303 N N . ARG A 1 167 ? 3.546 8.081 9.849 1.00 92.62 167 ARG A N 1
ATOM 1304 C CA . ARG A 1 167 ? 3.607 8.558 11.248 1.00 92.62 167 ARG A CA 1
ATOM 1305 C C . ARG A 1 167 ? 2.522 9.575 11.590 1.00 92.62 167 ARG A C 1
ATOM 1307 O O . ARG A 1 167 ? 2.146 9.658 12.756 1.00 92.62 167 ARG A O 1
ATOM 1314 N N . ALA A 1 168 ? 1.985 10.293 10.602 1.00 92.69 168 ALA A N 1
ATOM 1315 C CA . ALA A 1 168 ? 0.867 11.212 10.802 1.00 92.69 168 ALA A CA 1
ATOM 1316 C C . ALA A 1 168 ? -0.404 10.519 11.345 1.00 92.69 168 ALA A C 1
ATOM 1318 O O . ALA A 1 168 ? -1.231 11.172 11.971 1.00 92.69 168 ALA A O 1
ATOM 1319 N N . LEU A 1 169 ? -0.537 9.194 11.190 1.00 92.56 169 LEU A N 1
ATOM 1320 C CA . LEU A 1 169 ? -1.622 8.408 11.797 1.00 92.56 169 LEU A CA 1
ATOM 1321 C C . LEU A 1 169 ? -1.498 8.279 13.323 1.00 92.56 169 LEU A C 1
ATOM 1323 O O . LEU A 1 169 ? -2.479 8.013 14.010 1.00 92.56 169 LEU A O 1
ATOM 1327 N N . PHE A 1 170 ? -0.290 8.447 13.863 1.00 91.75 170 PHE A N 1
ATOM 1328 C CA . PHE A 1 170 ? 0.039 8.140 15.256 1.00 91.75 170 PHE A CA 1
ATOM 1329 C C . PHE A 1 170 ? 0.451 9.378 16.056 1.00 91.75 170 PHE A C 1
ATOM 1331 O O . PHE A 1 170 ? 1.127 9.246 17.077 1.00 91.75 170 PHE A O 1
ATOM 1338 N N . VAL A 1 171 ? 0.046 10.572 15.609 1.00 89.50 171 VAL A N 1
ATOM 1339 C CA . VAL A 1 171 ? 0.388 11.843 16.261 1.00 89.50 171 VAL A CA 1
ATOM 1340 C C . VAL A 1 171 ? -0.044 11.823 17.728 1.00 89.50 171 VAL A C 1
ATOM 1342 O O . VAL A 1 171 ? -1.185 11.504 18.072 1.00 89.50 171 VAL A O 1
ATOM 1345 N N . ALA A 1 172 ? 0.901 12.151 18.598 1.00 88.19 172 ALA A N 1
ATOM 1346 C CA . ALA A 1 172 ? 0.730 12.312 20.033 1.00 88.19 172 ALA A CA 1
ATOM 1347 C C . ALA A 1 172 ? 1.393 13.634 20.480 1.00 88.19 172 ALA A C 1
ATOM 1349 O O . ALA A 1 172 ? 2.156 14.208 19.700 1.00 88.19 172 ALA A O 1
ATOM 1350 N N . PRO A 1 173 ? 1.123 14.121 21.709 1.00 84.44 173 PRO A N 1
ATOM 1351 C CA . PRO A 1 173 ? 1.644 15.405 22.197 1.00 84.44 173 PRO A CA 1
ATOM 1352 C C . PRO A 1 173 ? 3.173 15.517 22.143 1.00 84.44 173 PRO A C 1
ATOM 1354 O O . PRO A 1 173 ? 3.708 16.600 21.934 1.00 84.44 173 PRO A O 1
ATOM 1357 N N . ASP A 1 174 ? 3.874 14.395 22.294 1.00 88.69 174 ASP A N 1
ATOM 1358 C CA . ASP A 1 174 ? 5.321 14.294 22.167 1.00 88.69 174 ASP A CA 1
ATOM 1359 C C . ASP A 1 174 ? 5.740 13.237 21.125 1.00 88.69 174 ASP A C 1
ATOM 1361 O O . ASP A 1 174 ? 5.039 12.260 20.818 1.00 88.69 174 ASP A O 1
ATOM 1365 N N . GLY A 1 175 ? 6.945 13.417 20.576 1.00 83.75 175 GLY A N 1
ATOM 1366 C CA . GLY A 1 175 ? 7.507 12.509 19.575 1.00 83.75 175 GLY A CA 1
ATOM 1367 C C . GLY A 1 175 ? 7.734 11.089 20.106 1.00 83.75 175 GLY A C 1
ATOM 1368 O O . GLY A 1 175 ? 7.604 10.123 19.351 1.00 83.75 175 GLY A O 1
ATOM 1369 N N . THR A 1 176 ? 8.013 10.933 21.407 1.00 88.00 176 THR A N 1
ATOM 1370 C CA . THR A 1 176 ? 8.241 9.608 21.999 1.00 88.00 176 THR A CA 1
ATOM 1371 C C . THR A 1 176 ? 6.937 8.834 22.152 1.00 88.00 176 THR A C 1
ATOM 1373 O O . THR A 1 176 ? 6.906 7.646 21.829 1.00 88.00 176 THR A O 1
ATOM 1376 N N . ALA A 1 177 ? 5.837 9.478 22.556 1.00 89.62 177 ALA A N 1
ATOM 1377 C CA . ALA A 1 177 ? 4.528 8.833 22.595 1.00 89.62 177 ALA A CA 1
ATOM 1378 C C . ALA A 1 177 ? 4.047 8.435 21.199 1.00 89.62 177 ALA A C 1
ATOM 1380 O O . ALA A 1 177 ? 3.488 7.350 21.043 1.00 89.62 177 ALA A O 1
ATOM 1381 N N . SER A 1 178 ? 4.329 9.245 20.175 1.00 88.81 178 SER A N 1
ATOM 1382 C CA . SER A 1 178 ? 3.995 8.900 18.787 1.00 88.81 178 SER A CA 1
ATOM 1383 C C . SER A 1 178 ? 4.702 7.605 18.358 1.00 88.81 178 SER A C 1
ATOM 1385 O O . SER A 1 178 ? 4.077 6.680 17.841 1.00 88.81 178 SER A O 1
ATOM 1387 N N . GLN A 1 179 ? 6.000 7.476 18.664 1.00 89.31 179 GLN A N 1
ATOM 1388 C CA . GLN A 1 179 ? 6.756 6.244 18.401 1.00 89.31 179 GLN A CA 1
ATOM 1389 C C . GLN A 1 179 ? 6.246 5.046 19.211 1.00 89.31 179 GLN A C 1
ATOM 1391 O O . GLN A 1 179 ? 6.191 3.933 18.686 1.00 89.31 179 GLN A O 1
ATOM 1396 N N . ARG A 1 180 ? 5.853 5.252 20.475 1.00 91.56 180 ARG A N 1
ATOM 1397 C CA . ARG A 1 180 ? 5.249 4.192 21.297 1.00 91.56 180 ARG A CA 1
ATOM 1398 C C . ARG A 1 180 ? 3.945 3.693 20.680 1.00 91.56 180 ARG A C 1
ATOM 1400 O O . ARG A 1 180 ? 3.785 2.483 20.578 1.00 91.56 180 ARG A O 1
ATOM 1407 N N . ARG A 1 181 ? 3.074 4.584 20.191 1.00 92.12 181 ARG A N 1
ATOM 1408 C CA . ARG A 1 181 ? 1.815 4.208 19.521 1.00 92.12 181 ARG A CA 1
ATOM 1409 C C . ARG A 1 181 ? 2.052 3.381 18.260 1.00 92.12 181 ARG A C 1
ATOM 1411 O O . ARG A 1 181 ? 1.410 2.348 18.095 1.00 92.12 181 ARG A O 1
ATOM 1418 N N . VAL A 1 182 ? 3.015 3.776 17.420 1.00 91.31 182 VAL A N 1
ATOM 1419 C CA . VAL A 1 182 ? 3.413 2.992 16.233 1.00 91.31 182 VAL A CA 1
ATOM 1420 C C . VAL A 1 182 ? 3.843 1.578 16.637 1.00 91.31 182 VAL A C 1
ATOM 1422 O O . VAL A 1 182 ? 3.371 0.595 16.066 1.00 91.31 182 VAL A O 1
ATOM 1425 N N . ARG A 1 183 ? 4.720 1.461 17.646 1.00 91.69 183 ARG A N 1
ATOM 1426 C CA . ARG A 1 183 ? 5.227 0.164 18.125 1.00 91.69 183 ARG A CA 1
ATOM 1427 C C . ARG A 1 183 ? 4.125 -0.692 18.740 1.00 91.69 183 ARG A C 1
ATOM 1429 O O . ARG A 1 183 ? 4.043 -1.869 18.418 1.00 91.69 183 ARG A O 1
ATOM 1436 N N . GLN A 1 184 ? 3.270 -0.108 19.576 1.00 93.00 184 GLN A N 1
ATOM 1437 C CA . GLN A 1 184 ? 2.143 -0.800 20.206 1.00 93.00 184 GLN A CA 1
ATOM 1438 C C . GLN A 1 184 ? 1.163 -1.337 19.164 1.00 93.00 184 GLN A C 1
ATOM 1440 O O . GLN A 1 184 ? 0.734 -2.485 19.257 1.00 93.00 184 GLN A O 1
ATOM 1445 N N . PHE A 1 185 ? 0.844 -0.535 18.147 1.00 92.19 185 PHE A N 1
ATOM 1446 C CA . PHE A 1 185 ? -0.020 -0.960 17.053 1.00 92.19 185 PHE A CA 1
ATOM 1447 C C . PHE A 1 185 ? 0.586 -2.140 16.285 1.00 92.19 185 PHE A C 1
ATOM 1449 O O . PHE A 1 185 ? -0.068 -3.171 16.127 1.00 92.19 185 PHE A O 1
ATOM 1456 N N . ALA A 1 186 ? 1.859 -2.031 15.889 1.00 91.50 186 ALA A N 1
ATOM 1457 C CA . ALA A 1 186 ? 2.567 -3.105 15.199 1.00 91.50 186 ALA A CA 1
ATOM 1458 C C . ALA A 1 186 ? 2.663 -4.386 16.050 1.00 91.50 186 ALA A C 1
ATOM 1460 O O . ALA A 1 186 ? 2.415 -5.475 15.544 1.00 91.50 186 ALA A O 1
ATOM 1461 N N . GLN A 1 187 ? 2.967 -4.268 17.347 1.00 92.50 187 GLN A N 1
ATOM 1462 C CA . GLN A 1 187 ? 3.032 -5.402 18.276 1.00 92.50 187 GLN A CA 1
ATOM 1463 C C . GLN A 1 187 ? 1.67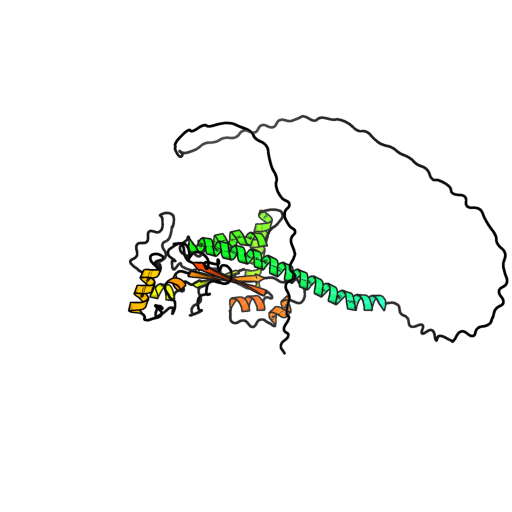1 -6.074 18.459 1.00 92.50 187 GLN A C 1
ATOM 1465 O O . GLN A 1 187 ? 1.590 -7.298 18.439 1.00 92.50 187 GLN A O 1
ATOM 1470 N N . THR A 1 188 ? 0.598 -5.292 18.594 1.00 92.12 188 THR A N 1
ATOM 1471 C CA . THR A 1 188 ? -0.764 -5.828 18.738 1.00 92.12 188 THR A CA 1
ATOM 1472 C C . THR A 1 188 ? -1.148 -6.652 17.512 1.00 92.12 188 THR A C 1
ATOM 1474 O O . THR A 1 188 ? -1.603 -7.784 17.648 1.00 92.12 188 THR A O 1
ATOM 1477 N N . LEU A 1 189 ? -0.896 -6.127 16.309 1.00 91.06 189 LEU A N 1
ATOM 1478 C CA . LEU A 1 189 ? -1.153 -6.845 15.059 1.00 91.06 189 LEU A CA 1
ATOM 1479 C C . LEU A 1 189 ? -0.303 -8.108 14.915 1.00 91.06 189 LEU A C 1
ATOM 1481 O O . LEU A 1 189 ? -0.845 -9.162 14.583 1.00 91.06 189 LEU A O 1
ATOM 1485 N N . SER A 1 190 ? 0.990 -8.043 15.230 1.00 88.88 190 SER A N 1
ATOM 1486 C CA . SER A 1 190 ? 1.856 -9.224 15.205 1.00 88.88 190 SER A CA 1
ATOM 1487 C C . SER A 1 190 ? 1.405 -10.298 16.199 1.00 88.88 190 SER A C 1
ATOM 1489 O O . SER A 1 190 ? 1.397 -11.477 15.856 1.00 88.88 190 SER A O 1
ATOM 1491 N N . ASN A 1 191 ? 0.981 -9.912 17.404 1.00 90.44 191 ASN A N 1
ATOM 1492 C CA . ASN A 1 191 ? 0.571 -10.857 18.443 1.00 90.44 191 ASN A CA 1
ATOM 1493 C C . ASN A 1 191 ? -0.799 -11.478 18.158 1.00 90.44 191 ASN A C 1
ATOM 1495 O O . ASN A 1 191 ? -0.990 -12.672 18.370 1.00 90.44 191 ASN A O 1
ATOM 1499 N N . THR A 1 192 ? -1.759 -10.677 17.689 1.00 87.81 192 THR A N 1
ATOM 1500 C CA . THR A 1 192 ? -3.131 -11.140 17.456 1.00 87.81 192 THR A CA 1
ATOM 1501 C C . THR A 1 192 ? -3.278 -11.802 16.096 1.00 87.81 192 THR A C 1
ATOM 1503 O O . THR A 1 192 ? -3.802 -12.906 16.020 1.00 87.81 192 THR A O 1
ATOM 1506 N N . ALA A 1 193 ? -2.813 -11.137 15.038 1.00 85.44 193 ALA A N 1
ATOM 1507 C CA . ALA A 1 193 ? -3.049 -11.548 13.663 1.00 85.44 193 ALA A CA 1
ATOM 1508 C C . ALA A 1 193 ? -1.825 -12.171 12.988 1.00 85.44 193 ALA A C 1
ATOM 1510 O O . ALA A 1 193 ? -1.976 -12.646 11.874 1.00 85.44 193 ALA A O 1
ATOM 1511 N N . ARG A 1 194 ? -0.631 -12.194 13.608 1.00 89.12 194 ARG A N 1
ATOM 1512 C CA . ARG A 1 194 ? 0.619 -12.732 13.014 1.00 89.12 194 ARG A CA 1
ATOM 1513 C C . ARG A 1 194 ? 0.905 -12.189 11.609 1.00 89.12 194 ARG A C 1
ATOM 1515 O O . ARG A 1 194 ? 1.367 -12.913 10.730 1.00 89.12 194 ARG A O 1
ATOM 1522 N N . THR A 1 195 ? 0.595 -10.916 11.391 1.00 88.50 195 THR A N 1
ATOM 1523 C CA . THR A 1 195 ? 0.680 -10.263 10.083 1.00 88.50 195 THR A CA 1
ATOM 1524 C C . THR A 1 195 ? 1.223 -8.843 10.249 1.00 88.50 195 THR A C 1
ATOM 1526 O O . THR A 1 195 ? 0.991 -8.231 11.300 1.00 88.50 195 THR A O 1
ATOM 1529 N N . PRO A 1 196 ? 1.968 -8.292 9.272 1.00 92.31 196 PRO A N 1
ATOM 1530 C CA . PRO A 1 196 ? 2.459 -6.926 9.382 1.00 92.31 196 PRO A CA 1
ATOM 1531 C C . PRO A 1 196 ? 1.293 -5.917 9.386 1.00 92.31 196 PRO A C 1
ATOM 1533 O O . PRO A 1 196 ? 0.247 -6.171 8.784 1.00 92.31 196 PRO A O 1
ATOM 1536 N N . PRO A 1 197 ? 1.463 -4.734 10.010 1.00 93.00 197 PRO A N 1
ATOM 1537 C CA . PRO A 1 197 ? 0.413 -3.708 10.090 1.00 93.00 197 PRO A CA 1
ATOM 1538 C C . PRO A 1 197 ? -0.052 -3.186 8.723 1.00 93.00 197 PRO A C 1
ATOM 1540 O O . PRO A 1 197 ? -1.138 -2.619 8.595 1.00 93.00 197 PRO A O 1
ATOM 1543 N N . TRP A 1 198 ? 0.785 -3.363 7.706 1.00 95.25 198 TRP A N 1
ATOM 1544 C CA . TRP A 1 198 ? 0.513 -3.021 6.325 1.00 95.25 198 TRP A CA 1
ATOM 1545 C C . TRP A 1 198 ? 1.317 -3.927 5.392 1.00 95.25 198 TRP A C 1
ATOM 1547 O O . TRP A 1 198 ? 2.352 -4.478 5.776 1.00 95.25 198 TRP A O 1
ATOM 1557 N N . GLN A 1 199 ? 0.848 -4.046 4.156 1.00 95.69 199 GLN A N 1
ATOM 1558 C CA . GLN A 1 199 ? 1.494 -4.782 3.081 1.00 95.69 199 GLN A CA 1
ATOM 1559 C C . GLN A 1 199 ? 1.418 -3.968 1.788 1.00 95.69 199 GLN A C 1
ATOM 1561 O O . GLN A 1 199 ? 0.348 -3.490 1.412 1.00 95.69 199 GLN A O 1
ATOM 1566 N N . ILE A 1 200 ? 2.552 -3.810 1.108 1.00 96.62 200 ILE A N 1
ATOM 1567 C CA . ILE A 1 200 ? 2.642 -3.174 -0.206 1.00 96.62 200 ILE A CA 1
ATOM 1568 C C . ILE A 1 200 ? 2.969 -4.246 -1.249 1.00 96.62 200 ILE A C 1
ATOM 1570 O O . ILE A 1 200 ? 4.041 -4.848 -1.235 1.00 96.62 200 ILE A O 1
ATOM 1574 N N . GLU A 1 201 ? 2.048 -4.479 -2.173 1.00 95.62 201 GLU A N 1
ATOM 1575 C CA . GLU A 1 201 ? 2.267 -5.326 -3.341 1.00 95.62 201 GLU A CA 1
ATOM 1576 C C . GLU A 1 201 ? 2.876 -4.495 -4.469 1.00 95.62 201 GLU A C 1
ATOM 1578 O O . GLU A 1 201 ? 2.347 -3.442 -4.831 1.00 95.62 201 GLU A O 1
ATOM 1583 N N . ILE A 1 202 ? 3.979 -4.973 -5.038 1.00 95.50 202 ILE A N 1
ATOM 1584 C CA . ILE A 1 202 ? 4.581 -4.396 -6.242 1.00 95.50 202 ILE A CA 1
ATOM 1585 C C . ILE A 1 202 ? 3.973 -5.128 -7.440 1.00 95.50 202 ILE A C 1
ATOM 1587 O O . ILE A 1 202 ? 4.377 -6.248 -7.744 1.00 95.50 202 ILE A O 1
ATOM 1591 N N . LEU A 1 203 ? 2.985 -4.509 -8.087 1.00 94.44 203 LEU A N 1
ATOM 1592 C CA . LEU A 1 203 ? 2.258 -5.080 -9.227 1.00 94.44 203 LEU A CA 1
ATOM 1593 C C . LEU A 1 203 ? 3.067 -4.969 -10.526 1.00 94.44 203 LEU A C 1
ATOM 1595 O O . LEU A 1 203 ? 3.110 -5.902 -11.321 1.00 94.44 203 LEU A O 1
ATOM 1599 N N . SER A 1 204 ? 3.737 -3.833 -10.723 1.00 93.75 204 SER A N 1
ATOM 1600 C CA . SER A 1 204 ? 4.668 -3.610 -11.829 1.00 93.75 204 SER A CA 1
ATOM 1601 C C . SER A 1 204 ? 5.856 -2.781 -11.339 1.00 93.75 204 SER A C 1
ATOM 1603 O O . SER A 1 204 ? 5.642 -1.892 -10.506 1.00 93.75 204 SER A O 1
ATOM 1605 N N . PRO A 1 205 ? 7.093 -3.055 -11.783 1.00 93.62 205 PRO A N 1
ATOM 1606 C CA . PRO A 1 205 ? 7.498 -4.151 -12.672 1.00 93.62 205 PRO A CA 1
ATOM 1607 C C . PRO A 1 205 ? 7.358 -5.533 -12.015 1.00 93.62 205 PRO A C 1
ATOM 1609 O O . PRO A 1 205 ? 7.802 -5.743 -10.880 1.00 93.62 205 PRO A O 1
ATOM 1612 N N . SER A 1 206 ? 6.742 -6.480 -12.730 1.00 92.56 206 SER A N 1
ATOM 1613 C CA . SER A 1 206 ? 6.578 -7.866 -12.272 1.00 92.56 206 SER A CA 1
ATOM 1614 C C . SER A 1 206 ? 7.868 -8.668 -12.451 1.00 92.56 206 SER A C 1
ATOM 1616 O O . SER A 1 206 ? 8.743 -8.298 -13.230 1.00 92.56 206 SER A O 1
ATOM 1618 N N . ALA A 1 207 ? 7.993 -9.809 -11.764 1.00 90.62 207 ALA A N 1
ATOM 1619 C CA . ALA A 1 207 ? 9.147 -10.696 -11.945 1.00 90.62 207 ALA A CA 1
ATOM 1620 C C . ALA A 1 207 ? 9.289 -11.192 -13.399 1.00 90.62 207 ALA A C 1
ATOM 1622 O O . ALA A 1 207 ? 10.408 -11.326 -13.884 1.00 90.62 207 ALA A O 1
ATOM 1623 N N . ALA A 1 208 ? 8.167 -11.414 -14.092 1.00 91.88 208 ALA A N 1
ATOM 1624 C CA . ALA A 1 208 ? 8.149 -11.771 -15.509 1.00 91.88 208 ALA A CA 1
ATOM 1625 C C . ALA A 1 208 ? 8.600 -10.609 -16.406 1.00 91.88 208 ALA A C 1
ATOM 1627 O O . ALA A 1 208 ? 9.342 -10.828 -17.355 1.00 91.88 208 ALA A O 1
ATOM 1628 N N . ALA A 1 209 ? 8.250 -9.362 -16.065 1.00 92.81 209 ALA A N 1
ATOM 1629 C CA . ALA A 1 209 ? 8.688 -8.193 -16.831 1.00 92.81 209 ALA A CA 1
ATOM 1630 C C . ALA A 1 209 ? 10.217 -8.041 -16.822 1.00 92.81 209 ALA A C 1
ATOM 1632 O O . ALA A 1 209 ? 10.803 -7.634 -17.819 1.00 92.81 209 ALA A O 1
ATOM 1633 N N . TYR A 1 210 ? 10.890 -8.421 -15.731 1.00 91.81 210 TYR A N 1
ATOM 1634 C CA . TYR A 1 210 ? 12.353 -8.476 -15.723 1.00 91.81 210 TYR A CA 1
ATOM 1635 C C . TYR A 1 210 ? 12.907 -9.555 -16.659 1.00 91.81 210 TYR A C 1
ATOM 1637 O O . TYR A 1 210 ? 13.987 -9.368 -17.201 1.00 91.81 210 TYR A O 1
ATOM 1645 N N . ARG A 1 211 ? 12.213 -10.671 -16.886 1.00 91.56 211 ARG A N 1
ATOM 1646 C CA . ARG A 1 211 ? 12.699 -11.703 -17.817 1.00 91.56 211 ARG A CA 1
ATOM 1647 C C . ARG A 1 211 ? 12.545 -11.274 -19.275 1.00 91.56 211 ARG A C 1
ATOM 1649 O O . ARG A 1 211 ? 13.462 -11.505 -20.051 1.00 91.56 211 ARG A O 1
ATOM 1656 N N . ASP A 1 212 ? 11.477 -10.546 -19.594 1.00 91.88 212 ASP A N 1
ATOM 1657 C CA . ASP A 1 212 ? 11.260 -10.002 -20.940 1.00 91.88 212 ASP A CA 1
ATOM 1658 C C . ASP A 1 212 ? 12.160 -8.792 -21.250 1.00 91.88 212 ASP A C 1
ATOM 1660 O O . ASP A 1 212 ? 12.750 -8.708 -22.322 1.00 91.88 212 ASP A O 1
ATOM 1664 N N . PHE A 1 213 ? 12.258 -7.837 -20.319 1.00 91.69 213 PHE A N 1
ATOM 1665 C CA . PHE A 1 213 ? 12.794 -6.497 -20.594 1.00 91.69 213 PHE A CA 1
ATOM 1666 C C . PHE A 1 213 ? 14.131 -6.189 -19.909 1.00 91.69 213 PHE A C 1
ATOM 1668 O O . PHE A 1 213 ? 14.630 -5.064 -20.022 1.00 91.69 213 PHE A O 1
ATOM 1675 N N . SER A 1 214 ? 14.715 -7.125 -19.148 1.00 88.44 214 SER A N 1
ATOM 1676 C CA . SER A 1 214 ? 16.017 -6.861 -18.529 1.00 88.44 214 SER A CA 1
ATOM 1677 C C . SER A 1 214 ? 17.177 -7.093 -19.480 1.00 88.44 214 SER A C 1
ATOM 1679 O O . SER A 1 214 ? 17.246 -8.077 -20.213 1.00 88.44 214 SER A O 1
ATOM 1681 N N . HIS A 1 215 ? 18.150 -6.192 -19.414 1.00 72.44 215 HIS A N 1
ATOM 1682 C CA . HIS A 1 215 ? 19.403 -6.341 -20.134 1.00 72.44 215 HIS A CA 1
ATOM 1683 C C . HIS A 1 215 ? 20.510 -6.682 -19.138 1.00 72.44 215 HIS A C 1
ATOM 1685 O O . HIS A 1 215 ? 20.977 -5.815 -18.400 1.00 72.44 215 HIS A O 1
ATOM 1691 N N . ALA A 1 216 ? 20.981 -7.934 -19.158 1.00 57.91 216 ALA A N 1
ATOM 1692 C CA . ALA A 1 216 ? 22.099 -8.399 -18.326 1.00 57.91 216 ALA A CA 1
ATOM 1693 C C . ALA A 1 216 ? 23.395 -7.589 -18.542 1.00 57.91 216 ALA A C 1
ATOM 1695 O O . ALA A 1 216 ? 24.251 -7.533 -17.665 1.00 57.91 216 ALA A O 1
ATOM 1696 N N . LYS A 1 217 ? 23.532 -6.951 -19.712 1.00 51.25 217 LYS A N 1
ATOM 1697 C CA . LYS A 1 217 ? 24.729 -6.216 -20.134 1.00 51.25 217 LYS A CA 1
ATOM 1698 C C . LYS A 1 217 ? 24.594 -4.698 -20.089 1.00 51.25 217 LYS A C 1
ATOM 1700 O O . LYS A 1 217 ? 25.536 -4.043 -20.510 1.00 51.25 217 LYS A O 1
ATOM 1705 N N . SER A 1 218 ? 23.480 -4.123 -19.622 1.00 53.53 218 SER A N 1
ATOM 1706 C CA . SER A 1 218 ? 23.370 -2.659 -19.547 1.00 53.53 218 SER A CA 1
ATOM 1707 C C . SER A 1 218 ? 24.155 -2.169 -18.325 1.00 53.53 218 SER A C 1
ATOM 1709 O O . SER A 1 218 ? 23.652 -2.297 -17.201 1.00 53.53 218 SER A O 1
ATOM 1711 N N . PRO A 1 219 ? 25.377 -1.620 -18.485 1.00 52.97 219 PRO A N 1
ATOM 1712 C CA . PRO A 1 219 ? 26.165 -1.101 -17.385 1.00 52.97 219 PRO A CA 1
ATOM 1713 C C . PRO A 1 219 ? 25.582 0.273 -17.091 1.00 52.97 219 PRO A C 1
ATOM 1715 O O . PRO A 1 219 ? 26.112 1.296 -17.496 1.00 52.97 219 PRO A O 1
ATOM 1718 N N . VAL A 1 220 ? 24.410 0.295 -16.468 1.00 54.31 220 VAL A N 1
ATOM 1719 C CA . VAL A 1 220 ? 23.853 1.527 -15.931 1.00 54.31 220 VAL A CA 1
ATOM 1720 C C . VAL A 1 220 ? 24.523 1.697 -14.577 1.00 54.31 220 VAL A C 1
ATOM 1722 O O . VAL A 1 220 ? 24.200 0.919 -13.659 1.00 54.31 220 VAL A O 1
ATOM 1725 N N . PRO A 1 221 ? 25.468 2.645 -14.436 1.00 55.75 221 PRO A N 1
ATOM 1726 C CA . PRO A 1 221 ? 26.119 2.882 -13.166 1.00 55.75 221 PRO A CA 1
ATOM 1727 C C . PRO A 1 221 ? 25.025 3.272 -12.176 1.00 55.75 221 PRO A C 1
ATOM 1729 O O . PRO A 1 221 ? 24.298 4.243 -12.382 1.00 55.75 221 PRO A O 1
ATOM 1732 N N . MET A 1 222 ? 24.872 2.493 -11.107 1.00 57.81 222 MET A N 1
ATOM 1733 C CA . MET A 1 222 ? 24.250 3.052 -9.913 1.00 57.81 222 MET A CA 1
ATOM 1734 C C . MET A 1 222 ? 25.234 4.125 -9.450 1.00 57.81 222 MET A C 1
ATOM 1736 O O . MET A 1 222 ? 26.433 3.845 -9.387 1.00 57.81 222 MET A O 1
ATOM 1740 N N . GLY A 1 223 ? 24.778 5.343 -9.160 1.00 54.16 223 GLY A N 1
ATOM 1741 C CA . GLY A 1 223 ? 25.662 6.315 -8.516 1.00 54.16 223 GLY A CA 1
ATOM 1742 C C . GLY A 1 223 ? 26.335 5.670 -7.294 1.00 54.16 223 GLY A C 1
ATOM 1743 O O . GLY A 1 223 ? 25.724 4.824 -6.637 1.00 54.16 223 GLY A O 1
ATOM 1744 N N . ALA A 1 224 ? 27.574 6.062 -6.982 1.00 51.44 224 ALA A N 1
ATOM 1745 C CA . ALA A 1 224 ? 28.418 5.473 -5.925 1.00 51.44 224 ALA A CA 1
ATOM 1746 C C . ALA A 1 224 ? 27.793 5.447 -4.504 1.00 51.44 224 ALA A C 1
ATOM 1748 O O . ALA A 1 224 ? 28.373 4.910 -3.567 1.00 51.44 224 ALA A O 1
ATOM 1749 N N . TRP A 1 225 ? 26.593 6.004 -4.344 1.00 51.41 225 TRP A N 1
ATOM 1750 C CA . TRP A 1 225 ? 25.797 6.084 -3.122 1.00 51.41 225 TRP A CA 1
ATOM 1751 C C . TRP A 1 225 ? 24.940 4.839 -2.829 1.00 51.41 225 TRP A C 1
ATOM 1753 O O . TRP A 1 225 ? 24.249 4.801 -1.810 1.00 51.41 225 TRP A O 1
ATOM 1763 N N . HIS A 1 226 ? 24.954 3.814 -3.688 1.00 55.81 226 HIS A N 1
ATOM 1764 C CA . HIS A 1 226 ? 24.178 2.587 -3.481 1.00 55.81 226 HIS A CA 1
ATOM 1765 C C . HIS A 1 226 ? 25.067 1.413 -3.056 1.00 55.81 226 HIS A C 1
ATOM 1767 O O . HIS A 1 226 ? 25.831 0.878 -3.850 1.00 55.81 226 HIS A O 1
ATOM 1773 N N . SER A 1 227 ? 24.908 0.951 -1.810 1.00 54.22 227 SER A N 1
ATOM 1774 C CA . SER A 1 227 ? 25.679 -0.172 -1.240 1.00 54.22 227 SER A CA 1
ATOM 1775 C C . SER A 1 227 ? 25.359 -1.546 -1.849 1.00 54.22 227 SER A C 1
ATOM 1777 O O . SER A 1 227 ? 25.987 -2.533 -1.485 1.00 54.22 227 SER A O 1
ATOM 1779 N N . ALA A 1 228 ? 24.355 -1.639 -2.724 1.00 65.31 228 ALA A N 1
ATOM 1780 C CA . ALA A 1 228 ? 23.939 -2.884 -3.358 1.00 65.31 228 ALA A CA 1
ATOM 1781 C C . ALA A 1 228 ? 23.423 -2.611 -4.775 1.00 65.31 228 ALA A C 1
ATOM 1783 O O . ALA A 1 228 ? 22.729 -1.619 -5.007 1.00 65.31 228 ALA A O 1
ATOM 1784 N N . THR A 1 229 ? 23.737 -3.511 -5.706 1.00 69.19 229 THR A N 1
ATOM 1785 C CA . THR A 1 229 ? 23.254 -3.468 -7.092 1.00 69.19 229 THR A CA 1
ATOM 1786 C C . THR A 1 229 ? 22.184 -4.544 -7.272 1.00 69.19 229 THR A C 1
ATOM 1788 O O . THR A 1 229 ? 22.418 -5.683 -6.869 1.00 69.19 229 THR A O 1
ATOM 1791 N N . PRO A 1 230 ? 21.008 -4.226 -7.845 1.00 75.56 230 PRO A N 1
ATOM 1792 C CA . PRO A 1 230 ? 19.997 -5.241 -8.101 1.00 75.56 230 PRO A CA 1
ATOM 1793 C C . PRO A 1 230 ? 20.486 -6.214 -9.194 1.00 75.56 230 PRO A C 1
ATOM 1795 O O . PRO A 1 230 ? 21.118 -5.764 -10.153 1.00 75.56 230 PRO A O 1
ATOM 1798 N N . PRO A 1 231 ? 20.176 -7.519 -9.085 1.00 70.62 231 PRO A N 1
ATOM 1799 C CA . PRO A 1 231 ? 20.618 -8.560 -10.020 1.00 70.62 231 PRO A CA 1
ATOM 1800 C C . PRO A 1 231 ? 20.101 -8.382 -11.453 1.00 70.62 231 PRO A C 1
ATOM 1802 O O . PRO A 1 231 ? 20.727 -8.851 -12.394 1.00 70.62 231 PRO A O 1
ATOM 1805 N N . SER A 1 232 ? 18.960 -7.717 -11.632 1.00 84.94 232 SER A N 1
ATOM 1806 C CA . SER A 1 232 ? 18.354 -7.462 -12.939 1.00 84.94 232 SER A CA 1
ATOM 1807 C C . SER A 1 232 ? 17.732 -6.067 -12.958 1.00 84.94 232 SER A C 1
ATOM 1809 O O . SER A 1 232 ? 17.251 -5.584 -11.926 1.00 84.94 232 SER A O 1
ATOM 1811 N N . LYS A 1 233 ? 17.792 -5.402 -14.115 1.00 88.81 233 LYS A N 1
ATOM 1812 C CA . LYS A 1 233 ? 17.323 -4.028 -14.326 1.00 88.81 233 LYS A CA 1
ATOM 1813 C C . LYS A 1 233 ? 16.647 -3.907 -15.686 1.00 88.81 233 LYS A C 1
ATOM 1815 O O . LYS A 1 233 ? 17.157 -4.457 -16.660 1.00 88.81 233 LYS A O 1
ATOM 1820 N N . ILE A 1 234 ? 15.563 -3.140 -15.756 1.00 91.00 234 ILE A N 1
ATOM 1821 C CA . ILE A 1 234 ? 14.939 -2.746 -17.028 1.00 91.00 234 ILE A CA 1
ATOM 1822 C C . ILE A 1 234 ? 15.467 -1.362 -17.414 1.00 91.00 234 ILE A C 1
ATOM 1824 O O . ILE A 1 234 ? 15.686 -0.504 -16.551 1.00 91.00 234 ILE A O 1
ATOM 1828 N N . ASN A 1 235 ? 15.724 -1.155 -18.704 1.00 90.50 235 ASN A N 1
ATOM 1829 C CA . ASN A 1 235 ? 16.218 0.122 -19.200 1.00 90.50 235 ASN A CA 1
ATOM 1830 C C . ASN A 1 235 ? 15.090 1.160 -19.285 1.00 90.50 235 ASN A C 1
ATOM 1832 O O . ASN A 1 235 ? 14.108 0.936 -19.992 1.00 90.50 235 ASN A O 1
ATOM 1836 N N . ASN A 1 236 ? 15.257 2.294 -18.593 1.00 91.75 236 ASN A N 1
ATOM 1837 C CA . ASN A 1 236 ? 14.287 3.392 -18.588 1.00 91.75 236 ASN A CA 1
ATOM 1838 C C . ASN A 1 236 ? 14.583 4.476 -19.647 1.00 91.75 236 ASN A C 1
ATOM 1840 O O . ASN A 1 236 ? 13.862 5.464 -19.750 1.00 91.75 236 ASN A O 1
ATOM 1844 N N . TYR A 1 237 ? 15.660 4.337 -20.420 1.00 90.69 237 TYR A N 1
ATOM 1845 C CA . TYR A 1 237 ? 16.007 5.263 -21.498 1.00 90.69 237 TYR A CA 1
ATOM 1846 C C . TYR A 1 237 ? 15.428 4.821 -22.834 1.00 90.69 237 TYR A C 1
ATOM 1848 O O . TYR A 1 237 ? 15.311 3.628 -23.087 1.00 90.69 237 TYR A O 1
ATOM 1856 N N . TYR A 1 238 ? 15.117 5.779 -23.711 1.00 91.69 238 TYR A N 1
ATOM 1857 C CA . TYR A 1 238 ? 14.670 5.500 -25.082 1.00 91.69 238 TYR A CA 1
ATOM 1858 C C . TYR A 1 238 ? 13.487 4.516 -25.141 1.00 91.69 238 TYR A C 1
ATOM 1860 O O . TYR A 1 238 ? 13.478 3.552 -25.906 1.00 91.69 238 TYR A O 1
ATOM 1868 N N . LEU A 1 239 ? 12.495 4.706 -24.258 1.00 93.75 239 LEU A N 1
ATOM 1869 C CA . LEU A 1 239 ? 11.353 3.791 -24.133 1.00 93.75 239 LEU A CA 1
ATOM 1870 C C . LEU A 1 239 ? 10.544 3.686 -25.430 1.00 93.75 239 LEU A C 1
ATOM 1872 O O . LEU A 1 239 ? 9.999 2.626 -25.720 1.00 93.75 239 LEU A O 1
ATOM 1876 N N . VAL A 1 240 ? 10.474 4.766 -26.213 1.00 94.81 240 VAL A N 1
ATOM 1877 C CA . VAL A 1 240 ? 9.747 4.797 -27.490 1.00 94.81 240 VAL A CA 1
ATOM 1878 C C . VAL A 1 240 ? 10.459 3.937 -28.532 1.00 94.81 240 VAL A C 1
ATOM 1880 O O . VAL A 1 240 ? 9.826 3.125 -29.204 1.00 94.81 240 VAL A O 1
ATOM 1883 N N . GLU A 1 241 ? 11.779 4.058 -28.627 1.00 93.81 241 GLU A N 1
ATOM 1884 C CA . GLU A 1 241 ? 12.627 3.290 -29.533 1.00 93.81 241 GLU A CA 1
ATOM 1885 C C . GLU A 1 241 ? 12.643 1.813 -29.142 1.00 93.81 241 GLU A C 1
ATOM 1887 O O . GLU A 1 241 ? 12.489 0.943 -29.999 1.00 93.81 241 GLU A O 1
ATOM 1892 N N . GLN A 1 242 ? 12.758 1.531 -27.841 1.00 93.75 242 GLN A N 1
ATOM 1893 C CA . GLN A 1 242 ? 12.609 0.184 -27.304 1.00 93.75 242 GLN A CA 1
ATOM 1894 C C . GLN A 1 242 ? 11.235 -0.393 -27.653 1.00 93.75 242 GLN A C 1
ATOM 1896 O O . GLN A 1 242 ? 11.156 -1.508 -28.153 1.00 93.75 242 GLN A O 1
ATOM 1901 N N . ASN A 1 243 ? 10.150 0.364 -27.467 1.00 94.56 243 ASN A N 1
ATOM 1902 C CA . ASN A 1 243 ? 8.808 -0.092 -27.822 1.00 94.56 243 ASN A CA 1
ATOM 1903 C C . ASN A 1 243 ? 8.699 -0.415 -29.323 1.00 94.56 243 ASN A C 1
ATOM 1905 O O . ASN A 1 243 ? 8.188 -1.467 -29.695 1.00 94.56 243 ASN A O 1
ATOM 1909 N N . ALA A 1 244 ? 9.244 0.440 -30.195 1.00 94.62 244 ALA A N 1
ATOM 1910 C CA . ALA A 1 244 ? 9.289 0.200 -31.640 1.00 94.62 244 ALA A CA 1
ATOM 1911 C C . ALA A 1 244 ? 10.166 -1.006 -32.029 1.00 94.62 244 ALA A C 1
ATOM 1913 O O . ALA A 1 244 ? 9.911 -1.654 -33.047 1.00 94.62 244 ALA A O 1
ATOM 1914 N N . HIS A 1 245 ? 11.206 -1.308 -31.249 1.00 93.31 245 HIS A N 1
ATOM 1915 C CA . HIS A 1 245 ? 11.979 -2.539 -31.387 1.00 93.31 245 HIS A CA 1
ATOM 1916 C C . HIS A 1 245 ? 11.140 -3.756 -30.974 1.00 93.31 245 HIS A C 1
ATOM 1918 O O . HIS A 1 245 ? 11.024 -4.695 -31.758 1.00 93.31 245 HIS A O 1
ATOM 1924 N N . TYR A 1 246 ? 10.474 -3.708 -29.816 1.00 94.44 246 TYR A N 1
ATOM 1925 C CA . TYR A 1 246 ? 9.615 -4.790 -29.323 1.00 94.44 246 TYR A CA 1
ATOM 1926 C C . TYR A 1 246 ? 8.428 -5.083 -30.246 1.00 94.44 246 TYR A C 1
ATOM 1928 O O . TYR A 1 246 ? 8.089 -6.246 -30.441 1.00 94.44 246 TYR A O 1
ATOM 1936 N N . HIS A 1 247 ? 7.865 -4.071 -30.912 1.00 94.31 247 HIS A N 1
ATOM 1937 C CA . HIS A 1 247 ? 6.848 -4.281 -31.946 1.00 94.31 247 HIS A CA 1
ATOM 1938 C C . HIS A 1 247 ? 7.346 -5.108 -33.142 1.00 94.31 247 HIS A C 1
ATOM 1940 O O . HIS A 1 247 ? 6.569 -5.833 -33.762 1.00 94.31 247 HIS A O 1
ATOM 1946 N N . ARG A 1 248 ? 8.642 -5.024 -33.468 1.00 92.88 248 ARG A N 1
ATOM 1947 C CA . ARG A 1 248 ? 9.246 -5.803 -34.559 1.00 92.88 248 ARG A CA 1
ATOM 1948 C C . ARG A 1 248 ? 9.532 -7.247 -34.159 1.00 92.88 248 ARG A C 1
ATOM 1950 O O . ARG A 1 248 ? 9.440 -8.118 -35.014 1.00 92.88 248 ARG A O 1
ATOM 1957 N N . ILE A 1 249 ? 9.874 -7.499 -32.893 1.00 93.56 249 ILE A N 1
ATOM 1958 C CA . ILE A 1 249 ? 10.252 -8.843 -32.421 1.00 93.56 249 ILE A CA 1
ATOM 1959 C C . ILE A 1 249 ? 9.087 -9.644 -31.826 1.00 93.56 249 ILE A C 1
ATOM 1961 O O . ILE A 1 249 ? 9.090 -10.865 -31.937 1.00 93.56 249 ILE A O 1
ATOM 1965 N N . TRP A 1 250 ? 8.081 -8.989 -31.237 1.00 92.94 250 TRP A N 1
ATOM 1966 C CA . TRP A 1 250 ? 6.955 -9.644 -30.548 1.00 92.94 250 TRP A CA 1
ATOM 1967 C C . TRP A 1 250 ? 5.575 -9.286 -31.122 1.00 92.94 250 TRP A C 1
ATOM 1969 O O . TRP A 1 250 ? 4.547 -9.656 -30.559 1.00 92.94 250 TRP A O 1
ATOM 1979 N N . GLY A 1 251 ? 5.530 -8.588 -32.259 1.00 88.50 251 GLY A N 1
ATOM 1980 C CA . GLY A 1 251 ? 4.297 -8.292 -32.989 1.00 88.50 251 GLY A CA 1
ATOM 1981 C C . GLY A 1 251 ? 3.620 -6.973 -32.607 1.00 88.50 251 GLY A C 1
ATOM 1982 O O . GLY A 1 251 ? 4.158 -6.144 -31.874 1.00 88.50 251 GLY A O 1
ATOM 1983 N N . ALA A 1 252 ? 2.407 -6.768 -33.129 1.00 82.38 252 ALA A N 1
ATOM 1984 C CA . ALA A 1 252 ? 1.728 -5.467 -33.172 1.00 82.38 252 ALA A CA 1
ATOM 1985 C C . ALA A 1 252 ? 1.513 -4.781 -31.811 1.00 82.38 252 ALA A C 1
ATOM 1987 O O . ALA A 1 252 ? 1.398 -3.562 -31.784 1.00 82.38 252 ALA A O 1
ATOM 1988 N N . ASP A 1 253 ? 1.541 -5.515 -30.695 1.00 84.19 253 ASP A N 1
ATOM 1989 C CA . ASP A 1 253 ? 1.368 -4.957 -29.347 1.00 84.19 253 ASP A CA 1
ATOM 1990 C C . ASP A 1 253 ? 2.682 -4.752 -28.570 1.00 84.19 253 ASP A C 1
ATOM 1992 O O . ASP A 1 253 ? 2.656 -4.150 -27.495 1.00 84.19 253 ASP A O 1
ATOM 1996 N N . GLY A 1 254 ? 3.823 -5.248 -29.075 1.00 89.75 254 GLY A N 1
ATOM 1997 C CA . GLY A 1 254 ? 5.135 -5.098 -28.426 1.00 89.75 254 GLY A CA 1
ATOM 1998 C C . GLY A 1 254 ? 5.183 -5.656 -26.997 1.00 89.75 254 GLY A C 1
ATOM 1999 O O . GLY A 1 254 ? 5.970 -5.194 -26.168 1.00 89.75 254 GLY A O 1
ATOM 2000 N N . ARG A 1 255 ? 4.291 -6.604 -26.686 1.00 93.88 255 ARG A N 1
ATOM 2001 C CA . ARG A 1 255 ? 4.135 -7.197 -25.356 1.00 93.88 255 ARG A CA 1
ATOM 2002 C C . ARG A 1 255 ? 5.146 -8.318 -25.160 1.00 93.88 255 ARG A C 1
ATOM 2004 O O . ARG A 1 255 ? 5.316 -9.156 -26.040 1.00 93.88 255 ARG A O 1
ATOM 2011 N N . GLY A 1 256 ? 5.780 -8.334 -23.994 1.00 91.50 256 GLY A N 1
ATOM 2012 C CA . GLY A 1 256 ? 6.715 -9.380 -23.613 1.00 91.50 256 GLY A CA 1
ATOM 2013 C C . GLY A 1 256 ? 6.027 -10.747 -23.509 1.00 91.50 256 GLY A C 1
ATOM 2014 O O . GLY A 1 256 ? 4.888 -10.811 -23.028 1.00 91.50 256 GLY A O 1
ATOM 2015 N N . PRO A 1 257 ? 6.676 -11.830 -23.971 1.00 91.12 257 PRO A N 1
ATOM 2016 C CA . PRO A 1 257 ? 6.069 -13.157 -24.047 1.00 91.12 257 PRO A CA 1
ATOM 2017 C C . PRO A 1 257 ? 5.723 -13.739 -22.674 1.00 91.12 257 PRO A C 1
ATOM 2019 O O . PRO A 1 257 ? 4.729 -14.454 -22.558 1.00 91.12 257 PRO A O 1
ATOM 2022 N N . GLU A 1 258 ? 6.493 -13.431 -21.627 1.00 90.88 258 GLU A N 1
ATOM 2023 C CA . GLU A 1 258 ? 6.229 -13.973 -20.294 1.00 90.88 258 GLU A CA 1
ATOM 2024 C C . GLU A 1 258 ? 5.346 -13.072 -19.428 1.00 90.88 258 GLU A C 1
ATOM 2026 O O . GLU A 1 258 ? 4.511 -13.546 -18.656 1.00 90.88 258 GLU A O 1
ATOM 2031 N N . SER A 1 259 ? 5.553 -11.760 -19.500 1.00 90.94 259 SER A N 1
ATOM 2032 C CA . SER A 1 259 ? 4.844 -10.783 -18.673 1.00 90.94 259 SER A CA 1
ATOM 2033 C C . SER A 1 259 ? 3.508 -10.360 -19.266 1.00 90.94 259 SER A C 1
ATOM 2035 O O . SER A 1 259 ? 2.638 -9.890 -18.529 1.00 90.94 259 SER A O 1
ATOM 2037 N N . GLY A 1 260 ? 3.355 -10.460 -20.589 1.00 91.81 260 GLY A N 1
ATOM 2038 C CA . GLY A 1 260 ? 2.245 -9.868 -21.325 1.00 91.81 260 GLY A CA 1
ATOM 2039 C C . GLY A 1 260 ? 2.184 -8.341 -21.214 1.00 91.81 260 GLY A C 1
ATOM 2040 O O . GLY A 1 260 ? 1.163 -7.761 -21.580 1.00 91.81 260 GLY A O 1
ATOM 2041 N N . MET A 1 261 ? 3.224 -7.680 -20.693 1.00 92.62 261 MET A N 1
ATOM 2042 C CA . MET A 1 261 ? 3.309 -6.225 -20.520 1.00 92.62 261 MET A CA 1
ATOM 2043 C C . MET A 1 261 ? 4.077 -5.597 -21.680 1.00 92.62 261 MET A C 1
ATOM 2045 O O . MET A 1 261 ? 4.909 -6.262 -22.285 1.00 92.62 261 MET A O 1
ATOM 2049 N N . ASN A 1 262 ? 3.841 -4.321 -21.982 1.00 94.00 262 ASN A N 1
ATOM 2050 C CA . ASN A 1 262 ? 4.746 -3.557 -22.854 1.00 94.00 262 ASN A CA 1
ATOM 2051 C C . ASN A 1 262 ? 5.858 -2.868 -22.038 1.00 94.00 262 ASN A C 1
ATOM 2053 O O . ASN A 1 262 ? 5.812 -2.821 -20.804 1.00 94.00 262 ASN A O 1
ATOM 2057 N N . ILE A 1 263 ? 6.847 -2.287 -22.724 1.00 94.19 263 ILE A N 1
ATOM 2058 C CA . ILE A 1 263 ? 7.995 -1.646 -22.064 1.00 94.19 263 ILE A CA 1
ATOM 2059 C C . ILE A 1 263 ? 7.595 -0.449 -21.177 1.00 94.19 263 ILE A C 1
ATOM 2061 O O . ILE A 1 263 ? 8.259 -0.178 -20.176 1.00 94.19 263 ILE A O 1
ATOM 2065 N N . PHE A 1 264 ? 6.496 0.248 -21.486 1.00 95.06 264 PHE A N 1
ATOM 2066 C CA . PHE A 1 264 ? 5.992 1.363 -20.673 1.00 95.06 264 PHE A CA 1
ATOM 2067 C C . PHE A 1 264 ? 5.334 0.879 -19.376 1.00 95.06 264 PHE A C 1
ATOM 2069 O O . PHE A 1 264 ? 5.577 1.442 -18.309 1.00 95.06 264 PHE A O 1
ATOM 2076 N N . GLU A 1 265 ? 4.527 -0.181 -19.453 1.00 94.62 265 GLU A N 1
ATOM 2077 C CA . GLU A 1 265 ? 3.920 -0.853 -18.301 1.00 94.62 265 GLU A CA 1
ATOM 2078 C C . GLU A 1 265 ? 5.015 -1.421 -17.390 1.00 94.62 265 GLU A C 1
ATOM 2080 O O . GLU A 1 265 ? 4.966 -1.222 -16.174 1.00 94.62 265 GLU A O 1
ATOM 2085 N N . ALA A 1 266 ? 6.045 -2.036 -17.980 1.00 94.06 266 ALA A N 1
ATOM 2086 C CA . ALA A 1 266 ? 7.212 -2.562 -17.278 1.00 94.06 266 ALA A CA 1
ATOM 2087 C C . ALA A 1 266 ? 8.089 -1.465 -16.635 1.00 94.06 266 ALA A C 1
ATOM 2089 O O . ALA A 1 266 ? 8.717 -1.711 -15.609 1.00 94.06 266 ALA A O 1
ATOM 2090 N N . ASN A 1 267 ? 8.094 -0.242 -17.180 1.00 95.50 267 ASN A N 1
ATOM 2091 C CA . ASN A 1 267 ? 8.733 0.943 -16.584 1.00 95.50 267 ASN A CA 1
ATOM 2092 C C . ASN A 1 267 ? 7.758 1.825 -15.780 1.00 95.50 267 ASN A C 1
ATOM 2094 O O . ASN A 1 267 ? 8.060 2.977 -15.464 1.00 95.50 267 ASN A O 1
ATOM 2098 N N . THR A 1 268 ? 6.593 1.298 -15.402 1.00 96.25 268 THR A N 1
ATOM 2099 C CA . THR A 1 268 ? 5.653 1.973 -14.501 1.00 96.25 268 THR A CA 1
ATOM 2100 C C . THR A 1 268 ? 5.612 1.245 -13.164 1.00 96.25 268 THR A C 1
ATOM 2102 O O . THR A 1 268 ? 5.194 0.092 -13.079 1.00 96.25 268 THR A O 1
ATOM 2105 N N . LEU A 1 269 ? 5.999 1.937 -12.093 1.00 97.38 269 LEU A N 1
ATOM 2106 C CA . LEU A 1 269 ? 5.877 1.447 -10.728 1.00 97.38 269 LEU A CA 1
ATOM 2107 C C . LEU A 1 269 ? 4.406 1.461 -10.307 1.00 97.38 269 LEU A C 1
ATOM 2109 O O . LEU A 1 269 ? 3.855 2.515 -9.996 1.00 97.38 269 LEU A O 1
ATOM 2113 N N . SER A 1 270 ? 3.783 0.285 -10.285 1.00 97.00 270 SER A N 1
ATOM 2114 C CA . SER A 1 270 ? 2.417 0.084 -9.799 1.00 97.00 270 SER A CA 1
ATOM 2115 C C . SER A 1 270 ? 2.449 -0.580 -8.428 1.00 97.00 270 SER A C 1
ATOM 2117 O O . SER A 1 270 ? 2.944 -1.698 -8.287 1.00 97.00 270 SER A O 1
ATOM 2119 N N . LEU A 1 271 ? 1.911 0.101 -7.421 1.00 97.25 271 LEU A N 1
ATOM 2120 C CA . LEU A 1 271 ? 1.874 -0.341 -6.032 1.00 97.25 271 LEU A CA 1
ATOM 2121 C C . LEU A 1 271 ? 0.433 -0.513 -5.559 1.00 97.25 271 LEU A C 1
ATOM 2123 O O . LEU A 1 271 ? -0.436 0.304 -5.870 1.00 97.25 271 LEU A O 1
ATOM 2127 N N . ARG A 1 272 ? 0.206 -1.527 -4.725 1.00 97.00 272 ARG A N 1
ATOM 2128 C CA . ARG A 1 272 ? -1.036 -1.707 -3.973 1.00 97.00 272 ARG A CA 1
ATOM 2129 C C . ARG A 1 272 ? -0.748 -1.832 -2.491 1.00 97.00 272 ARG A C 1
ATOM 2131 O O . ARG A 1 272 ? -0.129 -2.785 -2.044 1.00 97.00 272 ARG A O 1
ATOM 2138 N N . LEU A 1 273 ? -1.251 -0.887 -1.720 1.00 97.44 273 LEU A N 1
ATOM 2139 C CA . LEU A 1 273 ? -1.239 -0.906 -0.269 1.00 97.44 273 LEU A CA 1
ATOM 2140 C C . LEU A 1 273 ? -2.484 -1.614 0.265 1.00 97.44 273 LEU A C 1
ATOM 2142 O O . LEU A 1 273 ? -3.608 -1.293 -0.130 1.00 97.44 273 LEU A O 1
ATOM 2146 N N . ARG A 1 274 ? -2.277 -2.495 1.242 1.00 96.25 274 ARG A N 1
ATOM 2147 C CA . ARG A 1 274 ? -3.285 -2.956 2.197 1.00 96.25 274 ARG A CA 1
ATOM 2148 C C . ARG A 1 274 ? -2.838 -2.571 3.603 1.00 96.25 274 ARG A C 1
ATOM 2150 O O . ARG A 1 274 ? -1.716 -2.873 3.993 1.00 96.25 274 ARG A O 1
ATOM 2157 N N . TYR A 1 275 ? -3.701 -1.902 4.355 1.00 95.88 275 TYR A N 1
ATOM 2158 C CA . TYR A 1 275 ? -3.429 -1.451 5.722 1.00 95.88 275 TYR A CA 1
ATOM 2159 C C . TYR A 1 275 ? -4.517 -1.948 6.675 1.00 95.88 275 TYR A C 1
ATOM 2161 O O . TYR A 1 275 ? -5.698 -1.914 6.327 1.00 95.88 275 TYR A O 1
ATOM 2169 N N . ALA A 1 276 ? -4.136 -2.392 7.871 1.00 95.38 276 ALA A N 1
ATOM 2170 C CA . ALA A 1 276 ? -5.075 -2.881 8.873 1.00 95.38 276 ALA A CA 1
ATOM 2171 C C . ALA A 1 276 ? -5.778 -1.731 9.616 1.00 95.38 276 ALA A C 1
ATOM 2173 O O . ALA A 1 276 ? -5.201 -1.113 10.502 1.00 95.38 276 ALA A O 1
ATOM 2174 N N . TYR A 1 277 ? -7.048 -1.461 9.315 1.00 94.56 277 TYR A N 1
ATOM 2175 C CA . TYR A 1 277 ? -7.864 -0.534 10.104 1.00 94.56 277 TYR A CA 1
ATOM 2176 C C . TYR A 1 277 ? -8.529 -1.266 11.269 1.00 94.56 277 TYR A C 1
ATOM 2178 O O . TYR A 1 277 ? -9.091 -2.343 11.084 1.00 94.56 277 TYR A O 1
ATOM 2186 N N . ALA A 1 278 ? -8.492 -0.684 12.468 1.00 92.31 278 ALA A N 1
ATOM 2187 C CA . ALA A 1 278 ? -9.080 -1.268 13.674 1.00 92.31 278 ALA A CA 1
ATOM 2188 C C . ALA A 1 278 ? -10.337 -0.488 14.094 1.00 92.31 278 ALA A C 1
ATOM 2190 O O . ALA A 1 278 ? -10.171 0.518 14.780 1.00 92.31 278 ALA A O 1
ATOM 2191 N N . PRO A 1 279 ? -11.566 -0.908 13.733 1.00 92.06 279 PRO A N 1
ATOM 2192 C CA . PRO A 1 279 ? -12.795 -0.176 14.066 1.00 92.06 279 PRO A CA 1
ATOM 2193 C C . PRO A 1 279 ? -12.961 0.045 15.575 1.00 92.06 279 PRO A C 1
ATOM 2195 O O . PRO A 1 279 ? -12.600 -0.834 16.370 1.00 92.06 279 PRO A O 1
ATOM 2198 N N . LEU A 1 280 ? -13.508 1.202 15.960 1.00 90.50 280 LEU A N 1
ATOM 2199 C CA . LEU A 1 280 ? -13.781 1.550 17.359 1.00 90.50 280 LEU A CA 1
ATOM 2200 C C . LEU A 1 280 ? -15.236 1.277 17.744 1.00 90.50 280 LEU A C 1
ATOM 2202 O O . LEU A 1 280 ? -15.513 1.030 18.917 1.00 90.50 280 LEU A O 1
ATOM 2206 N N . ALA A 1 281 ? -16.154 1.291 16.779 1.00 89.38 281 ALA A N 1
ATOM 2207 C CA . ALA A 1 281 ? -17.564 1.060 17.021 1.00 89.38 281 ALA A CA 1
ATOM 2208 C C . ALA A 1 281 ? -17.815 -0.375 17.540 1.00 89.38 281 ALA A C 1
ATOM 2210 O O . ALA A 1 281 ? -17.314 -1.357 16.968 1.00 89.38 281 ALA A O 1
ATOM 2211 N N . PRO A 1 282 ? -18.597 -0.526 18.626 1.00 86.56 282 PRO A N 1
ATOM 2212 C CA . PRO A 1 282 ? -18.958 -1.817 19.182 1.00 86.56 282 PRO A CA 1
ATOM 2213 C C . PRO A 1 282 ? -19.770 -2.612 18.156 1.00 86.56 282 PRO A C 1
ATOM 2215 O O . PRO A 1 282 ? -20.520 -2.055 17.359 1.00 86.56 282 PRO A O 1
ATOM 2218 N N . GLY A 1 283 ? -19.600 -3.933 18.154 1.00 86.88 283 GLY A N 1
ATOM 2219 C CA . GLY A 1 283 ? -20.300 -4.828 17.226 1.00 86.88 283 GLY A CA 1
ATOM 2220 C C . GLY A 1 283 ? -19.715 -4.899 15.807 1.00 86.88 283 GLY A C 1
ATOM 2221 O O . GLY A 1 283 ? -19.965 -5.880 15.114 1.00 86.88 283 GLY A O 1
ATOM 2222 N N . VAL A 1 284 ? -18.854 -3.962 15.382 1.00 89.25 284 VAL A N 1
ATOM 2223 C CA . VAL A 1 284 ? -18.252 -4.016 14.032 1.00 89.25 284 VAL A CA 1
ATOM 2224 C C . VAL A 1 284 ? -17.231 -5.147 13.908 1.00 89.25 284 VAL A C 1
ATOM 2226 O O . VAL A 1 284 ? -17.246 -5.890 12.935 1.00 89.25 284 VAL A O 1
ATOM 2229 N N . LYS A 1 285 ? -16.359 -5.334 14.905 1.00 90.88 285 LYS A N 1
ATOM 2230 C CA . LYS A 1 285 ? -15.350 -6.409 14.884 1.00 90.88 285 LYS A CA 1
ATOM 2231 C C . LYS A 1 285 ? -15.943 -7.816 14.704 1.00 90.88 285 LYS A C 1
ATOM 2233 O O . LYS A 1 285 ? -15.441 -8.524 13.837 1.00 90.88 285 LYS A O 1
ATOM 2238 N N . PRO A 1 286 ? -16.962 -8.255 15.474 1.00 90.56 286 PRO A N 1
ATOM 2239 C CA . PRO A 1 286 ? -17.565 -9.568 15.250 1.00 90.56 286 PRO A CA 1
ATOM 2240 C C . PRO A 1 286 ? -18.253 -9.664 13.883 1.00 90.56 286 PRO A C 1
ATOM 2242 O O . PRO A 1 286 ? -18.123 -10.696 13.237 1.00 90.56 286 PRO A O 1
ATOM 2245 N N . LEU A 1 287 ? -18.882 -8.587 13.397 1.00 89.19 287 LEU A N 1
ATOM 2246 C CA . LEU A 1 287 ? -19.457 -8.549 12.049 1.00 89.19 287 LEU A CA 1
ATOM 2247 C C . LEU A 1 287 ? -18.388 -8.718 10.955 1.00 89.19 287 LEU A C 1
ATOM 2249 O O . LEU A 1 287 ? -18.584 -9.447 9.992 1.00 89.19 287 LEU A O 1
ATOM 2253 N N . LEU A 1 288 ? -17.218 -8.095 11.101 1.00 89.75 288 LEU A N 1
ATOM 2254 C CA . LEU A 1 288 ? -16.123 -8.267 10.140 1.00 89.75 288 LEU A CA 1
ATOM 2255 C C . LEU A 1 288 ? -15.597 -9.706 10.094 1.00 89.75 288 LEU A C 1
ATOM 2257 O O . LEU A 1 288 ? -15.174 -10.161 9.036 1.00 89.75 288 LEU A O 1
ATOM 2261 N N . ARG A 1 289 ? -15.650 -10.429 11.217 1.00 89.25 289 ARG A N 1
ATOM 2262 C CA . ARG A 1 289 ? -15.235 -11.837 11.278 1.00 89.25 289 ARG A CA 1
ATOM 2263 C C . ARG A 1 289 ? -16.195 -12.759 10.535 1.00 89.25 289 ARG A C 1
ATOM 2265 O O . ARG A 1 289 ? -15.747 -13.770 10.008 1.00 89.25 289 ARG A O 1
ATOM 2272 N N . THR A 1 290 ? -17.485 -12.420 10.479 1.00 87.38 290 THR A N 1
ATOM 2273 C CA . THR A 1 290 ? -18.474 -13.198 9.717 1.00 87.38 290 THR A CA 1
ATOM 2274 C C . THR A 1 290 ? -18.442 -12.872 8.225 1.00 87.38 290 THR A C 1
ATOM 2276 O O . THR A 1 290 ? -18.748 -13.734 7.413 1.00 87.38 290 THR A O 1
ATOM 2279 N N . LEU A 1 291 ? -18.019 -11.660 7.855 1.00 77.44 291 LEU A N 1
ATOM 2280 C CA . LEU A 1 291 ? -17.913 -11.188 6.467 1.00 77.44 291 LEU A CA 1
ATOM 2281 C C . LEU A 1 291 ? -16.534 -11.454 5.829 1.00 77.44 291 LEU A C 1
ATOM 2283 O O . LEU A 1 291 ? -16.184 -10.822 4.835 1.00 77.44 291 LEU A O 1
ATOM 2287 N N . ALA A 1 292 ? -15.730 -12.354 6.401 1.00 72.12 292 ALA A N 1
ATOM 2288 C CA . ALA A 1 292 ? -14.302 -12.511 6.106 1.00 72.12 292 ALA A CA 1
ATOM 2289 C C . ALA A 1 292 ? -13.951 -13.120 4.731 1.00 72.12 292 ALA A C 1
ATOM 2291 O O . ALA A 1 292 ? -12.797 -13.488 4.497 1.00 72.12 292 ALA A O 1
ATOM 2292 N N . GLU A 1 293 ? -14.903 -13.226 3.807 1.00 76.62 293 GLU A N 1
ATOM 2293 C CA . GLU A 1 293 ? -14.640 -13.720 2.458 1.00 76.62 293 GLU A CA 1
ATOM 2294 C C . GLU A 1 293 ? -13.818 -12.696 1.668 1.00 76.62 293 GLU A C 1
ATOM 2296 O O . GLU A 1 293 ? -14.278 -11.611 1.308 1.00 76.62 293 GLU A O 1
ATOM 2301 N N . SER A 1 294 ? -12.559 -13.035 1.392 1.00 77.56 294 SER A N 1
ATOM 2302 C CA . SER A 1 294 ? -11.714 -12.240 0.509 1.00 77.56 294 SER A CA 1
ATOM 2303 C C . SER A 1 294 ? -10.760 -13.135 -0.268 1.00 77.56 294 SER A C 1
ATOM 2305 O O . SER A 1 294 ? -10.228 -14.097 0.275 1.00 77.56 294 SER A O 1
ATOM 2307 N N . SER A 1 295 ? -10.498 -12.786 -1.527 1.00 74.50 295 SER A N 1
ATOM 2308 C CA . SER A 1 295 ? -9.588 -13.532 -2.404 1.00 74.50 295 SER A CA 1
ATOM 2309 C C . SER A 1 295 ? -8.104 -13.371 -2.054 1.00 74.50 295 SER A C 1
ATOM 2311 O O . SER A 1 295 ? -7.260 -14.045 -2.638 1.00 74.50 295 SER A O 1
ATOM 2313 N N . ASN A 1 296 ? -7.755 -12.470 -1.129 1.00 84.81 296 ASN A N 1
ATOM 2314 C CA . ASN A 1 296 ? -6.372 -12.188 -0.758 1.00 84.81 296 ASN A CA 1
ATOM 2315 C C . ASN A 1 296 ? -6.079 -12.701 0.668 1.00 84.81 296 ASN A C 1
ATOM 2317 O O . ASN A 1 296 ? -6.742 -12.251 1.606 1.00 84.81 296 ASN A O 1
ATOM 2321 N N . PRO A 1 297 ? -5.060 -13.564 0.864 1.00 88.44 297 PRO A N 1
ATOM 2322 C CA . PRO A 1 297 ? -4.756 -14.159 2.169 1.00 88.44 297 PRO A CA 1
ATOM 2323 C C . PRO A 1 297 ? -4.506 -13.136 3.284 1.00 88.44 297 PRO A C 1
ATOM 2325 O O . PRO A 1 297 ? -4.946 -13.333 4.415 1.00 88.44 297 PRO A O 1
ATOM 2328 N N . TYR A 1 298 ? -3.851 -12.011 2.969 1.00 90.44 298 TYR A N 1
ATOM 2329 C CA . TYR A 1 298 ? -3.596 -10.946 3.941 1.00 90.44 298 TYR A CA 1
ATOM 2330 C C . TYR A 1 298 ? -4.901 -10.269 4.380 1.00 90.44 298 TYR A C 1
ATOM 2332 O O . TYR A 1 298 ? -5.142 -10.084 5.570 1.00 90.44 298 TYR A O 1
ATOM 2340 N N . SER A 1 299 ? -5.789 -9.944 3.435 1.00 90.81 299 SER A N 1
ATOM 2341 C CA . SER A 1 299 ? -7.110 -9.387 3.754 1.00 90.81 299 SER A CA 1
ATOM 2342 C C . SER A 1 299 ? -7.965 -10.355 4.577 1.00 90.81 299 SER A C 1
ATOM 2344 O O . SER A 1 299 ? -8.592 -9.925 5.542 1.00 90.81 299 SER A O 1
ATOM 2346 N N . GLN A 1 300 ? -7.941 -11.647 4.249 1.00 90.75 300 GLN A N 1
ATOM 2347 C CA . GLN A 1 300 ? -8.694 -12.674 4.969 1.00 90.75 300 GLN A CA 1
ATOM 2348 C C . GLN A 1 300 ? -8.220 -12.806 6.422 1.00 90.75 300 GLN A C 1
ATOM 2350 O O . GLN A 1 300 ? -9.035 -12.849 7.343 1.00 90.75 300 GLN A O 1
ATOM 2355 N N . GLN A 1 301 ? -6.901 -12.785 6.632 1.00 91.25 301 GLN A N 1
ATOM 2356 C CA . GLN A 1 301 ? -6.294 -12.774 7.961 1.00 91.25 301 GLN A CA 1
ATOM 2357 C C . GLN A 1 301 ? -6.686 -11.519 8.756 1.00 91.25 301 GLN A C 1
ATOM 2359 O O . GLN A 1 301 ? -6.951 -11.595 9.949 1.00 91.25 301 GLN A O 1
ATOM 2364 N N . LEU A 1 302 ? -6.785 -10.350 8.122 1.00 92.31 302 LEU A N 1
ATOM 2365 C CA . LEU A 1 302 ? -7.252 -9.147 8.816 1.00 92.31 302 LEU A CA 1
ATOM 2366 C C . LEU A 1 302 ? -8.718 -9.261 9.256 1.00 92.31 302 LEU A C 1
ATOM 2368 O O . LEU A 1 302 ? -9.028 -8.977 10.419 1.00 92.31 302 LEU A O 1
ATOM 2372 N N . PHE A 1 303 ? -9.603 -9.726 8.371 1.00 92.38 303 PHE A N 1
ATOM 2373 C CA . PHE A 1 303 ? -11.021 -9.887 8.692 1.00 92.38 303 PHE A CA 1
ATOM 2374 C C . PHE A 1 303 ? -11.257 -10.878 9.837 1.00 92.38 303 PHE A C 1
ATOM 2376 O O . PHE A 1 303 ? -12.009 -10.562 10.761 1.00 92.38 303 PHE A O 1
ATOM 2383 N N . SER A 1 304 ? -10.564 -12.025 9.847 1.00 91.44 304 SER A N 1
ATOM 2384 C CA . SER A 1 304 ? -10.712 -13.043 10.902 1.00 91.44 304 SER A CA 1
ATOM 2385 C C . SER A 1 304 ? -10.342 -12.527 12.300 1.00 91.44 304 SER A C 1
ATOM 2387 O O . SER A 1 304 ? -10.862 -13.009 13.309 1.00 91.44 304 SER A O 1
ATOM 2389 N N . HIS A 1 305 ? -9.521 -11.478 12.381 1.00 91.81 305 HIS A N 1
ATOM 2390 C CA . HIS A 1 305 ? -9.163 -10.821 13.637 1.00 91.81 305 HIS A CA 1
ATOM 2391 C C . HIS A 1 305 ? -9.986 -9.555 13.940 1.00 91.81 305 HIS A C 1
ATOM 2393 O O . HIS A 1 305 ? -9.883 -9.007 15.042 1.00 91.81 305 HIS A O 1
ATOM 2399 N N . GLY A 1 306 ? -10.904 -9.159 13.053 1.00 92.06 306 GLY A N 1
ATOM 2400 C CA . GLY A 1 306 ? -11.777 -7.991 13.216 1.00 92.06 306 GLY A CA 1
ATOM 2401 C C . GLY A 1 306 ? -11.139 -6.675 12.762 1.00 92.06 306 GLY A C 1
ATOM 2402 O O . GLY A 1 306 ? -11.508 -5.614 13.269 1.00 92.06 306 GLY A O 1
ATOM 2403 N N . TYR A 1 307 ? -10.174 -6.740 11.843 1.00 93.25 307 TYR A N 1
ATOM 2404 C CA . TYR A 1 307 ? -9.591 -5.583 11.169 1.00 93.25 307 TYR A CA 1
ATOM 2405 C C . TYR A 1 307 ? -10.200 -5.422 9.774 1.00 93.25 307 TYR A C 1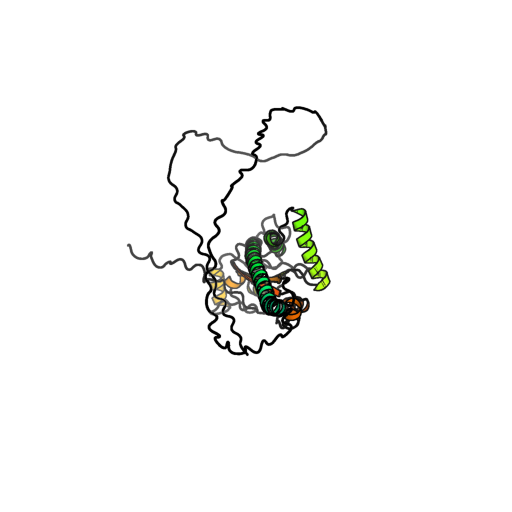
ATOM 2407 O O . TYR A 1 307 ? -10.451 -6.398 9.071 1.00 93.25 307 TYR A O 1
ATOM 2415 N N . LEU A 1 308 ? -10.406 -4.175 9.355 1.00 92.56 308 LEU A N 1
ATOM 2416 C CA . LEU A 1 308 ? -10.878 -3.837 8.017 1.00 92.56 308 LEU A CA 1
ATOM 2417 C C . LEU A 1 308 ? -9.669 -3.475 7.134 1.00 92.56 308 LEU A C 1
ATOM 2419 O O . LEU A 1 308 ? -8.951 -2.528 7.455 1.00 92.56 308 LEU A O 1
ATOM 2423 N N . PRO A 1 309 ? -9.411 -4.168 6.016 1.00 93.69 309 PRO A N 1
ATOM 2424 C CA . PRO A 1 309 ? -8.325 -3.791 5.122 1.00 93.69 309 PRO A CA 1
ATOM 2425 C C . PRO A 1 309 ? -8.652 -2.492 4.368 1.00 93.69 309 PRO A C 1
ATOM 2427 O O . PRO A 1 309 ? -9.570 -2.433 3.549 1.00 93.69 309 PRO A O 1
ATOM 2430 N N . ILE A 1 310 ? -7.857 -1.444 4.583 1.00 95.00 310 ILE A N 1
ATOM 2431 C CA . ILE A 1 310 ? -7.837 -0.268 3.710 1.00 95.00 310 ILE A CA 1
ATOM 2432 C C . ILE A 1 310 ? -6.965 -0.588 2.500 1.00 95.00 310 ILE A C 1
ATOM 2434 O O . ILE A 1 310 ? -5.762 -0.796 2.643 1.00 95.00 310 ILE A O 1
ATOM 2438 N N . ARG A 1 311 ? -7.561 -0.574 1.303 1.00 95.38 311 ARG A N 1
ATOM 2439 C CA . ARG A 1 311 ? -6.842 -0.712 0.031 1.00 95.38 311 ARG A CA 1
ATOM 2440 C C . ARG A 1 311 ? -6.597 0.644 -0.632 1.00 95.38 311 ARG A C 1
ATOM 2442 O O . ARG A 1 311 ? -7.531 1.441 -0.773 1.00 95.38 311 ARG A O 1
ATOM 2449 N N . ARG A 1 312 ? -5.363 0.880 -1.084 1.00 97.19 312 ARG A N 1
ATOM 2450 C CA . ARG A 1 312 ? -4.972 2.012 -1.940 1.00 97.19 312 ARG A CA 1
ATOM 2451 C C . ARG A 1 312 ? -4.066 1.519 -3.057 1.00 97.19 312 ARG A C 1
ATOM 2453 O O . ARG A 1 312 ? -3.131 0.783 -2.787 1.00 97.19 312 ARG A O 1
ATOM 2460 N N . ASP A 1 313 ? -4.326 1.956 -4.278 1.00 96.50 313 ASP A N 1
ATOM 2461 C CA . ASP A 1 313 ? -3.486 1.646 -5.430 1.00 96.50 313 ASP A CA 1
ATOM 2462 C C . ASP A 1 313 ? -2.840 2.947 -5.944 1.00 96.50 313 ASP A C 1
ATOM 2464 O O . ASP A 1 313 ? -3.434 4.021 -5.822 1.00 96.50 313 ASP A O 1
ATOM 2468 N N . MET A 1 314 ? -1.628 2.860 -6.492 1.00 95.50 314 MET A N 1
ATOM 2469 C CA . MET A 1 314 ? -0.889 3.984 -7.076 1.00 95.50 314 MET A CA 1
ATOM 2470 C C . MET A 1 314 ? -0.051 3.491 -8.254 1.00 95.50 314 MET A C 1
ATOM 2472 O O . MET A 1 314 ? 0.524 2.408 -8.182 1.00 95.50 314 MET A O 1
ATOM 2476 N N . ALA A 1 315 ? 0.059 4.294 -9.310 1.00 96.62 315 ALA A N 1
ATOM 2477 C CA . ALA A 1 315 ? 0.948 4.028 -10.436 1.00 96.62 315 ALA A CA 1
ATOM 2478 C C . ALA A 1 315 ? 1.756 5.287 -10.771 1.00 96.62 315 ALA A C 1
ATOM 2480 O O . ALA A 1 315 ? 1.192 6.377 -10.865 1.00 96.62 315 ALA A O 1
ATOM 2481 N N . MET A 1 316 ? 3.071 5.147 -10.938 1.00 96.88 316 MET A N 1
ATOM 2482 C CA . MET A 1 316 ? 3.974 6.231 -11.334 1.00 96.88 316 MET A CA 1
ATOM 2483 C C . MET A 1 316 ? 5.014 5.722 -12.327 1.00 96.88 316 MET A C 1
ATOM 2485 O O . MET A 1 316 ? 5.575 4.647 -12.137 1.00 96.88 316 MET A O 1
ATOM 2489 N N . MET A 1 317 ? 5.301 6.500 -13.368 1.00 96.19 317 MET A N 1
ATOM 2490 C CA . MET A 1 317 ? 6.384 6.172 -14.295 1.00 96.19 317 MET A CA 1
ATOM 2491 C C . MET A 1 317 ? 7.735 6.250 -13.578 1.00 96.19 317 MET A C 1
ATOM 2493 O O . MET A 1 317 ? 7.958 7.121 -12.735 1.00 96.19 317 MET A O 1
ATOM 2497 N N . MET A 1 318 ? 8.631 5.325 -13.900 1.00 95.75 318 MET A N 1
ATOM 2498 C CA . MET A 1 318 ? 9.973 5.305 -13.342 1.00 95.75 318 MET A CA 1
ATOM 2499 C C . MET A 1 318 ? 10.797 6.510 -13.830 1.00 95.75 318 MET A C 1
ATOM 2501 O O . MET A 1 318 ? 10.761 6.882 -15.001 1.00 95.75 318 MET A O 1
ATOM 2505 N N . HIS A 1 319 ? 11.588 7.101 -12.930 1.00 94.31 319 HIS A N 1
ATOM 2506 C CA . HIS A 1 319 ? 12.610 8.116 -13.251 1.00 94.31 319 HIS A CA 1
ATOM 2507 C C . HIS A 1 319 ? 14.037 7.559 -13.152 1.00 94.31 319 HIS A C 1
ATOM 2509 O O . HIS A 1 319 ? 15.019 8.261 -13.369 1.00 94.31 319 HIS A O 1
ATOM 2515 N N . SER A 1 320 ? 14.150 6.280 -12.818 1.00 91.50 320 SER A N 1
ATOM 2516 C CA . SER A 1 320 ? 15.382 5.517 -12.703 1.00 91.50 320 SER A CA 1
ATOM 2517 C C . SER A 1 320 ? 15.155 4.144 -13.326 1.00 91.50 320 SER A C 1
ATOM 2519 O O . SER A 1 320 ? 14.041 3.788 -13.688 1.00 91.50 320 SER A O 1
ATOM 2521 N N . HIS A 1 321 ? 16.207 3.353 -13.450 1.00 91.50 321 HIS A N 1
ATOM 2522 C CA . HIS A 1 321 ? 16.108 2.003 -13.996 1.00 91.50 321 HIS A CA 1
ATOM 2523 C C . HIS A 1 321 ? 15.497 1.094 -12.931 1.00 91.50 321 HIS A C 1
ATOM 2525 O O . HIS A 1 321 ? 16.153 0.912 -11.899 1.00 91.50 321 HIS A O 1
ATOM 2531 N N . PRO A 1 322 ? 14.278 0.554 -13.089 1.00 93.06 322 PRO A N 1
ATOM 2532 C CA . PRO A 1 322 ? 13.717 -0.301 -12.056 1.00 93.06 322 PRO A CA 1
ATOM 2533 C C . PRO A 1 322 ? 14.580 -1.555 -11.898 1.00 93.06 322 PRO A C 1
ATOM 2535 O O . PRO A 1 322 ? 15.001 -2.161 -12.885 1.00 93.06 322 PRO A O 1
ATOM 2538 N N . GLY A 1 323 ? 14.882 -1.905 -10.648 1.00 91.12 323 GLY A N 1
ATOM 2539 C CA . GLY A 1 323 ? 15.723 -3.038 -10.286 1.00 91.12 323 GLY A CA 1
ATOM 2540 C C . GLY A 1 323 ? 14.951 -4.141 -9.568 1.00 91.12 323 GLY A C 1
ATOM 2541 O O . GLY A 1 323 ? 14.101 -3.879 -8.712 1.00 91.12 323 GLY A O 1
ATOM 2542 N N . LEU A 1 324 ? 15.287 -5.397 -9.857 1.00 91.56 324 LEU A N 1
ATOM 2543 C CA . LEU A 1 324 ? 14.716 -6.557 -9.179 1.00 91.56 324 LEU A CA 1
ATOM 2544 C C . LEU A 1 324 ? 15.391 -6.784 -7.821 1.00 91.56 324 LEU A C 1
ATOM 2546 O O . LEU A 1 324 ? 16.324 -7.567 -7.696 1.00 91.56 324 LEU A O 1
ATOM 2550 N N . TRP A 1 325 ? 14.922 -6.100 -6.781 1.00 90.56 325 TRP A N 1
ATOM 2551 C CA . TRP A 1 325 ? 15.467 -6.250 -5.426 1.00 90.56 325 TRP A CA 1
ATOM 2552 C C . TRP A 1 325 ? 14.905 -7.470 -4.679 1.00 90.56 325 TRP A C 1
ATOM 2554 O O . TRP A 1 325 ? 13.716 -7.792 -4.854 1.00 90.56 325 TRP A O 1
ATOM 2564 N N . PRO A 1 326 ? 15.689 -8.087 -3.772 1.00 90.25 326 PRO A N 1
ATOM 2565 C CA . PRO A 1 326 ? 15.147 -9.030 -2.802 1.00 90.25 326 PRO A CA 1
ATOM 2566 C C . PRO A 1 326 ? 14.109 -8.334 -1.914 1.00 90.25 326 PRO A C 1
ATOM 2568 O O . PRO A 1 326 ? 14.261 -7.170 -1.526 1.00 90.25 326 PRO A O 1
ATOM 2571 N N . LEU A 1 327 ? 13.023 -9.044 -1.621 1.00 91.31 327 LEU A N 1
ATOM 2572 C CA . LEU A 1 327 ? 11.962 -8.540 -0.755 1.00 91.31 327 LEU A CA 1
ATOM 2573 C C . LEU A 1 327 ? 12.363 -8.695 0.721 1.00 91.31 327 LEU A C 1
ATOM 2575 O O . LEU A 1 327 ? 13.094 -9.622 1.067 1.00 91.31 327 LEU A O 1
ATOM 2579 N N . PRO A 1 328 ? 11.911 -7.795 1.608 1.00 88.88 328 PRO A N 1
ATOM 2580 C CA . PRO A 1 328 ? 12.148 -7.926 3.040 1.00 88.88 328 PRO A CA 1
ATOM 2581 C C . PRO A 1 328 ? 11.449 -9.172 3.609 1.00 88.88 328 PRO A C 1
ATOM 2583 O O . PRO A 1 328 ? 10.288 -9.433 3.305 1.00 88.88 328 PRO A O 1
ATOM 2586 N N . ALA A 1 329 ? 12.123 -9.886 4.513 1.00 87.81 329 ALA A N 1
ATOM 2587 C CA . ALA A 1 329 ? 11.607 -11.116 5.127 1.00 87.81 329 ALA A CA 1
ATOM 2588 C C . ALA A 1 329 ? 10.365 -10.912 6.020 1.00 87.81 329 ALA A C 1
ATOM 2590 O O . ALA A 1 329 ? 9.671 -11.865 6.348 1.00 87.81 329 ALA A O 1
ATOM 2591 N N . ASN A 1 330 ? 10.061 -9.672 6.410 1.00 87.44 330 ASN A N 1
ATOM 2592 C CA . ASN A 1 330 ? 8.944 -9.348 7.300 1.00 87.44 330 ASN A CA 1
ATOM 2593 C C . ASN A 1 330 ? 7.559 -9.348 6.614 1.00 87.44 330 ASN A C 1
ATOM 2595 O O . ASN A 1 330 ? 6.582 -8.954 7.245 1.00 87.44 330 ASN A O 1
ATOM 2599 N N . GLY A 1 331 ? 7.471 -9.689 5.323 1.00 88.88 331 GLY A N 1
ATOM 2600 C CA . GLY A 1 331 ? 6.205 -9.761 4.578 1.00 88.88 331 GLY A CA 1
ATOM 2601 C C . GLY A 1 331 ? 5.540 -8.411 4.275 1.00 88.88 331 GLY A C 1
ATOM 2602 O O . GLY A 1 331 ? 4.449 -8.380 3.706 1.00 88.88 331 GLY A O 1
ATOM 2603 N N . SER A 1 332 ? 6.190 -7.292 4.622 1.00 92.25 332 SER A N 1
ATOM 2604 C CA . SER A 1 332 ? 5.671 -5.933 4.385 1.00 92.25 332 SER A CA 1
ATOM 2605 C C . SER A 1 332 ? 5.633 -5.548 2.90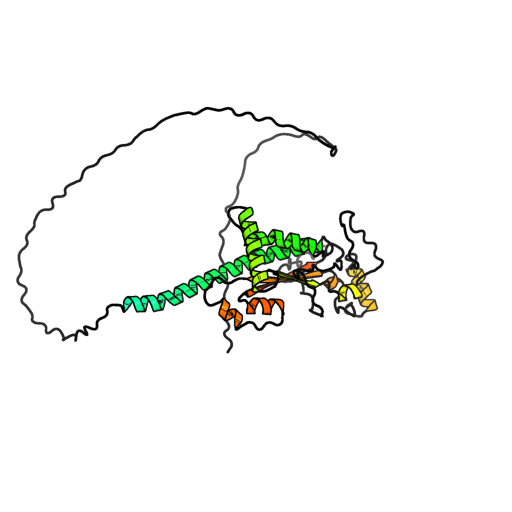5 1.00 92.25 332 SER A C 1
ATOM 2607 O O . SER A 1 332 ? 4.847 -4.693 2.508 1.00 92.25 332 SER A O 1
ATOM 2609 N N . PHE A 1 333 ? 6.461 -6.191 2.079 1.00 94.94 333 PHE A N 1
ATOM 2610 C CA . PHE A 1 333 ? 6.408 -6.075 0.628 1.00 94.94 333 PHE A CA 1
ATOM 2611 C C . PHE A 1 333 ? 6.288 -7.453 0.007 1.00 94.94 333 PHE A C 1
ATOM 2613 O O . PHE A 1 333 ? 7.046 -8.356 0.364 1.00 94.94 333 PHE A O 1
ATOM 2620 N N . ILE A 1 334 ? 5.393 -7.581 -0.965 1.00 94.56 334 ILE A N 1
ATOM 2621 C CA . ILE A 1 334 ? 5.237 -8.799 -1.757 1.00 94.56 334 ILE A CA 1
ATOM 2622 C C . ILE A 1 334 ? 5.200 -8.465 -3.248 1.00 94.56 334 ILE A C 1
ATOM 2624 O O . ILE A 1 334 ? 4.932 -7.330 -3.645 1.00 94.56 334 ILE A O 1
ATOM 2628 N N . ARG A 1 335 ? 5.480 -9.462 -4.084 1.00 91.25 335 ARG A N 1
ATOM 2629 C CA . ARG A 1 335 ? 5.163 -9.425 -5.514 1.00 91.25 335 ARG A CA 1
ATOM 2630 C C . ARG A 1 335 ? 4.132 -10.512 -5.781 1.00 91.25 335 ARG A C 1
ATOM 2632 O O . ARG A 1 335 ? 4.326 -11.619 -5.274 1.00 91.25 335 ARG A O 1
ATOM 2639 N N . PRO A 1 336 ? 3.065 -10.226 -6.539 1.00 84.19 336 PRO A N 1
ATOM 2640 C CA . PRO A 1 336 ? 2.159 -11.272 -6.968 1.00 84.19 336 PRO A CA 1
ATOM 2641 C C . PRO A 1 336 ? 2.942 -12.277 -7.818 1.00 84.19 336 PRO A C 1
ATOM 2643 O O . PRO A 1 336 ? 3.758 -11.909 -8.664 1.00 84.19 336 PRO A O 1
ATOM 2646 N N . SER A 1 337 ? 2.712 -13.558 -7.558 1.00 64.19 337 SER A N 1
ATOM 2647 C CA . SER A 1 337 ? 3.320 -14.677 -8.279 1.00 64.19 337 SER A CA 1
ATOM 2648 C C . SER A 1 337 ? 2.650 -14.958 -9.635 1.00 64.19 337 SER A C 1
ATOM 2650 O O . SER A 1 337 ? 3.104 -15.846 -10.349 1.00 64.19 337 SER A O 1
ATOM 2652 N N . GLY A 1 338 ? 1.611 -14.201 -10.014 1.00 55.97 338 GLY A N 1
ATOM 2653 C CA . GLY A 1 338 ? 0.850 -14.367 -11.257 1.00 55.97 338 GLY A CA 1
ATOM 2654 C C . GLY A 1 338 ? 0.547 -13.048 -11.978 1.00 55.97 338 GLY A C 1
ATOM 2655 O O . GLY A 1 338 ? 0.801 -11.966 -11.450 1.00 55.97 338 GLY A O 1
ATOM 2656 N N . THR A 1 339 ? 0.005 -13.171 -13.192 1.00 48.28 339 THR A N 1
ATOM 2657 C CA . THR A 1 339 ? -0.364 -12.146 -14.194 1.00 48.28 339 THR A CA 1
ATOM 2658 C C . THR A 1 339 ? -1.459 -11.174 -13.728 1.00 48.28 339 THR A C 1
ATOM 2660 O O . THR A 1 339 ? -2.457 -10.946 -14.412 1.00 48.28 339 THR A O 1
ATOM 2663 N N . GLU A 1 340 ? -1.310 -10.558 -12.555 1.00 52.78 340 GLU A N 1
ATOM 2664 C CA . GLU A 1 340 ? -2.175 -9.441 -12.197 1.00 52.78 340 GLU A CA 1
ATOM 2665 C C . GLU A 1 340 ? -1.791 -8.236 -13.063 1.00 52.78 340 GLU A C 1
ATOM 2667 O O . GLU A 1 340 ? -0.672 -7.722 -13.001 1.00 52.78 340 GLU A O 1
ATOM 2672 N N . LYS A 1 341 ? -2.715 -7.839 -13.945 1.00 53.59 341 LYS A N 1
ATOM 2673 C CA . LYS A 1 341 ? -2.490 -6.786 -14.937 1.00 53.59 341 LYS A CA 1
ATOM 2674 C C . LYS A 1 341 ? -2.103 -5.482 -14.215 1.00 53.59 341 LYS A C 1
ATOM 2676 O O . LYS A 1 341 ? -2.748 -5.149 -13.214 1.00 53.59 341 LYS A O 1
ATOM 2681 N N . PRO A 1 342 ? -1.083 -4.741 -14.691 1.00 59.22 342 PRO A N 1
ATOM 2682 C CA . PRO A 1 342 ? -0.675 -3.501 -14.048 1.00 59.22 342 PRO A CA 1
ATOM 2683 C C . PRO A 1 342 ? -1.865 -2.550 -13.955 1.00 59.22 342 PRO A C 1
ATOM 2685 O O . PRO A 1 342 ? -2.699 -2.491 -14.866 1.00 59.22 342 PRO A O 1
ATOM 2688 N N . LEU A 1 343 ? -1.947 -1.791 -12.860 1.00 59.12 343 LEU A N 1
ATOM 2689 C CA . LEU A 1 343 ? -2.924 -0.715 -12.795 1.00 59.12 343 LEU A CA 1
ATOM 2690 C C . LEU A 1 343 ? -2.600 0.283 -13.904 1.00 59.12 343 LEU A C 1
ATOM 2692 O O . LEU A 1 343 ? -1.519 0.870 -13.931 1.00 59.12 343 LEU A O 1
ATOM 2696 N N . LYS A 1 344 ? -3.555 0.486 -14.813 1.00 51.53 344 LYS A N 1
ATOM 2697 C CA . LYS A 1 344 ? -3.464 1.564 -15.792 1.00 51.53 344 LYS A CA 1
ATOM 2698 C C . LYS A 1 344 ? -3.390 2.879 -14.997 1.00 51.53 344 LYS A C 1
ATOM 2700 O O . LYS A 1 344 ? -4.226 3.057 -14.105 1.00 51.53 344 LYS A O 1
ATOM 2705 N N . PRO A 1 345 ? -2.410 3.765 -15.252 1.00 47.06 345 PRO A N 1
ATOM 2706 C CA . PRO A 1 345 ? -2.343 5.048 -14.564 1.00 47.06 345 PRO A CA 1
ATOM 2707 C C . PRO A 1 345 ? -3.686 5.769 -14.711 1.00 47.06 345 PRO A C 1
ATOM 2709 O O . PRO A 1 345 ? -4.273 5.764 -15.795 1.00 47.06 345 PRO A O 1
ATOM 2712 N N . ASP A 1 346 ? -4.201 6.327 -13.611 1.00 42.97 346 ASP A N 1
ATOM 2713 C CA . ASP A 1 346 ? -5.468 7.061 -13.604 1.00 42.97 346 ASP A CA 1
ATOM 2714 C C . ASP A 1 346 ? -5.299 8.364 -14.394 1.00 42.97 346 ASP A C 1
ATOM 2716 O O . ASP A 1 346 ? -4.983 9.422 -13.852 1.00 42.97 346 ASP A O 1
ATOM 2720 N N . THR A 1 347 ? -5.474 8.284 -15.711 1.00 43.53 347 THR A N 1
ATOM 2721 C CA . THR A 1 347 ? -5.404 9.437 -16.610 1.00 43.53 347 THR A CA 1
ATOM 2722 C C . THR A 1 347 ? -6.622 10.354 -16.481 1.00 43.53 347 THR A C 1
ATOM 2724 O O . THR A 1 347 ? -6.647 11.406 -17.112 1.00 43.53 347 THR A O 1
ATOM 2727 N N . ARG A 1 348 ? -7.619 10.041 -15.633 1.00 41.66 348 ARG A N 1
ATOM 2728 C CA . ARG A 1 348 ? -8.840 10.859 -15.502 1.00 41.66 348 ARG A CA 1
ATOM 2729 C C . ARG A 1 348 ? -8.675 12.151 -14.702 1.00 41.66 348 ARG A C 1
ATOM 2731 O O . ARG A 1 348 ? -9.659 12.869 -14.547 1.00 41.66 348 ARG A O 1
ATOM 2738 N N . ARG A 1 349 ? -7.478 12.486 -14.203 1.00 41.81 349 ARG A N 1
ATOM 2739 C CA . ARG A 1 349 ? -7.281 13.710 -13.402 1.00 41.81 349 ARG A CA 1
ATOM 2740 C C . ARG A 1 349 ? -6.496 14.838 -14.076 1.00 41.81 349 ARG A C 1
ATOM 2742 O O . ARG A 1 349 ? -6.518 15.944 -13.551 1.00 41.81 349 ARG A O 1
ATOM 2749 N N . HIS A 1 350 ? -5.889 14.616 -15.243 1.00 38.47 350 HIS A N 1
ATOM 2750 C CA . HIS A 1 350 ? -5.178 15.664 -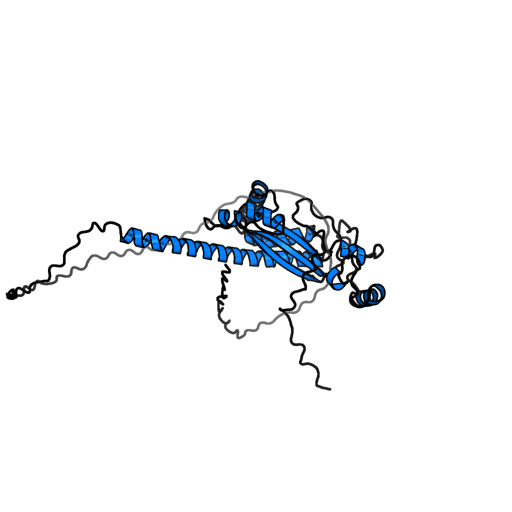15.985 1.00 38.47 350 HIS A CA 1
ATOM 2751 C C . HIS A 1 350 ? -5.269 15.437 -17.499 1.00 38.47 350 HIS A C 1
ATOM 2753 O O . HIS A 1 350 ? -4.328 14.955 -18.119 1.00 38.47 350 HIS A O 1
ATOM 2759 N N . GLU A 1 351 ? -6.393 15.819 -18.102 1.00 30.77 351 GLU A N 1
ATOM 2760 C CA . GLU A 1 351 ? -6.412 16.219 -19.510 1.00 30.77 351 GLU A CA 1
ATOM 2761 C C . GLU A 1 351 ? -6.242 17.749 -19.530 1.00 30.77 351 GLU A C 1
ATOM 2763 O O . GLU A 1 351 ? -7.226 18.475 -19.379 1.00 30.77 351 GLU A O 1
ATOM 2768 N N . PRO A 1 352 ? -5.012 18.298 -19.604 1.00 42.31 352 PRO A N 1
ATOM 2769 C CA . PRO A 1 352 ? -4.872 19.691 -19.986 1.00 42.31 352 PRO A CA 1
ATOM 2770 C C . PRO A 1 352 ? -5.395 19.802 -21.416 1.00 42.31 352 PRO A C 1
ATOM 2772 O O . PRO A 1 352 ? -4.967 19.068 -22.306 1.00 42.31 352 PRO A O 1
ATOM 2775 N N . SER A 1 353 ? -6.353 20.701 -21.619 1.00 42.12 353 SER A N 1
ATOM 2776 C CA . SER A 1 353 ? -6.970 21.001 -22.905 1.00 42.12 353 SER A CA 1
ATOM 2777 C C . SER A 1 353 ? -5.923 21.491 -23.915 1.00 42.12 353 SER A C 1
ATOM 2779 O O . SER A 1 353 ? -5.767 22.687 -24.144 1.00 42.12 353 SER A O 1
ATOM 2781 N N . LEU A 1 354 ? -5.214 20.569 -24.559 1.00 42.12 354 LEU A N 1
ATOM 2782 C CA . LEU A 1 354 ? -4.273 20.826 -25.653 1.00 42.12 354 LEU A CA 1
ATOM 2783 C C . LEU A 1 354 ? -4.994 20.897 -27.012 1.00 42.12 354 LEU A C 1
ATOM 2785 O O . LEU A 1 354 ? -4.450 20.552 -28.053 1.00 42.12 354 LEU A O 1
ATOM 2789 N N . LYS A 1 355 ? -6.240 21.386 -27.007 1.00 40.81 355 LYS A N 1
ATOM 2790 C CA . LYS A 1 355 ? -7.005 21.753 -28.205 1.00 40.81 355 LYS A CA 1
ATOM 2791 C C . LYS A 1 355 ? -7.227 23.263 -28.229 1.00 40.81 355 LYS A C 1
ATOM 2793 O O . LYS A 1 355 ? -8.359 23.703 -28.043 1.00 40.81 355 LYS A O 1
ATOM 2798 N N . ARG A 1 356 ? -6.158 24.055 -28.388 1.00 43.94 356 ARG A N 1
ATOM 2799 C CA . ARG A 1 356 ? -6.234 25.462 -28.844 1.00 43.94 356 ARG A CA 1
ATOM 2800 C C . ARG A 1 356 ? -4.855 26.115 -29.053 1.00 43.94 356 ARG A C 1
ATOM 2802 O O . ARG A 1 356 ? -4.597 27.173 -28.513 1.00 43.94 356 ARG A O 1
ATOM 2809 N N . TYR A 1 357 ? -3.964 25.506 -29.833 1.00 43.28 357 TYR A N 1
ATOM 2810 C CA . TYR A 1 357 ? -2.796 26.217 -30.390 1.00 43.28 357 TYR A CA 1
ATOM 2811 C C . TYR A 1 357 ? -2.411 25.628 -31.753 1.00 43.28 357 TYR A C 1
ATOM 2813 O O . TYR A 1 357 ? -1.310 25.139 -31.958 1.00 43.28 357 TYR A O 1
ATOM 2821 N N . THR A 1 358 ? -3.351 25.654 -32.693 1.00 48.38 358 THR A N 1
ATOM 2822 C CA . THR A 1 358 ? -3.073 25.480 -34.125 1.00 48.38 358 THR A CA 1
ATOM 2823 C C . THR A 1 358 ? -4.054 26.341 -34.910 1.00 48.38 358 THR A C 1
ATOM 2825 O O . THR A 1 358 ? -5.106 25.867 -35.318 1.00 48.38 358 THR A O 1
ATOM 2828 N N . ALA A 1 359 ? -3.740 27.632 -35.040 1.00 45.69 359 ALA A N 1
ATOM 2829 C CA . ALA A 1 359 ? -4.186 28.507 -36.131 1.00 45.69 359 ALA A CA 1
ATOM 2830 C C . ALA A 1 359 ? -3.643 29.922 -35.884 1.00 45.69 359 ALA A C 1
ATOM 2832 O O . ALA A 1 359 ? -4.326 30.748 -35.287 1.00 45.69 359 ALA A O 1
ATOM 2833 N N . GLN A 1 360 ? -2.401 30.168 -36.298 1.00 45.06 360 GLN A N 1
ATOM 2834 C CA . GLN A 1 360 ? -1.915 31.480 -36.738 1.00 45.06 360 GLN A CA 1
ATOM 2835 C C . GLN A 1 360 ? -0.529 31.275 -37.361 1.00 45.06 360 GLN A C 1
ATOM 2837 O O . GLN A 1 360 ? 0.499 31.419 -36.707 1.00 45.06 360 GLN A O 1
ATOM 2842 N N . HIS A 1 361 ? -0.548 30.857 -38.622 1.00 48.44 361 HIS A N 1
ATOM 2843 C CA . HIS A 1 361 ? 0.485 31.146 -39.606 1.00 48.44 361 HIS A CA 1
ATOM 2844 C C . HIS A 1 361 ? -0.220 31.587 -40.878 1.00 48.44 361 HIS A C 1
ATOM 2846 O O . HIS A 1 361 ? -1.245 30.941 -41.207 1.00 48.44 361 HIS A O 1
#